Protein AF-A0A7J2NPS9-F1 (afdb_monomer_lite)

Foldseek 3Di:
DVPVVVVVVVVVVVVVVVVVVVPDDDDDDDPVPVVVVVVVVVVVVVVVVVVVVVVVVVVDPDDDDDDPDPPPPDPDLLDLDDPADPVLLVVLVVVLVVLVVVLVVLVVQLVVLVVCVVVVVDDPVRSVVSNVVSVVVNVVSVVSNVVSVVSNVSNVVSVVSVVVSVVVVVVVVVVVVVVVVVCVVVVPDPDDPPPPDDPDDDDDDDDDDDDDDDDDDDDDQDPVNVVVVVVVVVVVVVVVVVVVVVVVD

Radius of gyration: 33.17 Å; chains: 1; bounding box: 72×62×89 Å

Structure (mmCIF, N/CA/C/O backbone):
data_AF-A0A7J2NPS9-F1
#
_entry.id   AF-A0A7J2NPS9-F1
#
loop_
_atom_site.group_PDB
_atom_site.id
_atom_site.type_symbol
_atom_site.label_atom_id
_atom_site.label_alt_id
_atom_site.label_comp_id
_atom_site.label_asym_id
_atom_site.label_entity_id
_atom_site.label_seq_id
_atom_site.pdbx_PDB_ins_code
_atom_site.Cartn_x
_atom_site.Cartn_y
_atom_site.Cartn_z
_atom_site.occupancy
_atom_site.B_iso_or_equiv
_atom_site.auth_seq_id
_atom_site.auth_comp_id
_atom_site.auth_asym_id
_atom_site.auth_atom_id
_atom_site.pdbx_PDB_model_num
ATOM 1 N N . MET A 1 1 ? 0.609 -19.139 -6.445 1.00 51.56 1 MET A N 1
ATOM 2 C CA . MET A 1 1 ? 0.684 -17.659 -6.496 1.00 51.56 1 MET A CA 1
ATOM 3 C C . MET A 1 1 ? -0.491 -16.968 -7.214 1.00 51.56 1 MET A C 1
ATOM 5 O O . MET A 1 1 ? -0.669 -15.784 -7.004 1.00 51.56 1 MET A O 1
ATOM 9 N N . LYS A 1 2 ? -1.343 -17.668 -7.992 1.00 48.84 2 LYS A N 1
ATOM 10 C CA . LYS A 1 2 ? -2.554 -17.082 -8.626 1.00 48.84 2 LYS A CA 1
ATOM 11 C C . LYS A 1 2 ? -3.785 -16.954 -7.702 1.00 48.84 2 LYS A C 1
ATOM 13 O O . LYS A 1 2 ? -4.756 -16.291 -8.043 1.00 48.84 2 LYS A O 1
ATOM 18 N N . MET A 1 3 ? -3.772 -17.606 -6.536 1.00 41.34 3 MET A N 1
ATOM 19 C CA . MET A 1 3 ? -4.940 -17.693 -5.644 1.00 41.34 3 MET A CA 1
ATOM 20 C C . MET A 1 3 ? -5.139 -16.433 -4.782 1.00 41.34 3 MET A C 1
ATOM 22 O O . MET A 1 3 ? -6.271 -16.062 -4.490 1.00 41.34 3 MET A O 1
ATOM 26 N N . THR A 1 4 ? -4.055 -15.738 -4.434 1.00 54.47 4 THR A N 1
ATOM 27 C CA . THR A 1 4 ? -4.072 -14.497 -3.641 1.00 54.47 4 THR A CA 1
ATOM 28 C C . THR A 1 4 ? -4.568 -13.297 -4.449 1.00 54.47 4 THR A C 1
ATOM 30 O O . THR A 1 4 ? -5.282 -12.444 -3.929 1.00 54.47 4 THR A O 1
ATOM 33 N N . GLU A 1 5 ? -4.263 -13.264 -5.744 1.00 58.44 5 GLU A N 1
ATOM 34 C CA . GLU A 1 5 ? -4.659 -12.180 -6.646 1.00 58.44 5 GLU A CA 1
ATOM 35 C C . GLU A 1 5 ? -6.161 -12.217 -6.969 1.00 58.44 5 GLU A C 1
ATOM 37 O O . GLU A 1 5 ? -6.836 -11.187 -6.943 1.00 58.44 5 GLU A O 1
ATOM 42 N N . ASN A 1 6 ? -6.718 -13.421 -7.145 1.00 56.19 6 ASN A N 1
ATOM 43 C CA . ASN A 1 6 ? -8.161 -13.615 -7.296 1.00 56.19 6 ASN A CA 1
ATOM 44 C C . ASN A 1 6 ? -8.933 -13.238 -6.028 1.00 56.19 6 ASN A C 1
ATOM 46 O O . ASN A 1 6 ? -10.009 -12.649 -6.124 1.00 56.19 6 ASN A O 1
ATOM 50 N N . PHE A 1 7 ? -8.383 -13.525 -4.846 1.00 58.78 7 PHE A N 1
ATOM 51 C CA . PHE A 1 7 ? -9.012 -13.137 -3.586 1.00 58.78 7 PHE A CA 1
ATOM 52 C C . PHE A 1 7 ? -9.035 -11.614 -3.421 1.00 58.78 7 PHE A C 1
ATOM 54 O O . PHE A 1 7 ? -10.093 -11.047 -3.161 1.00 58.78 7 PHE A O 1
ATOM 61 N N . ARG A 1 8 ? -7.908 -10.939 -3.681 1.00 62.94 8 ARG A N 1
ATOM 62 C CA . ARG A 1 8 ? -7.802 -9.474 -3.616 1.00 62.94 8 ARG A CA 1
ATOM 63 C C . ARG A 1 8 ? -8.761 -8.784 -4.591 1.00 62.94 8 ARG A C 1
ATOM 65 O O . ARG A 1 8 ? -9.479 -7.869 -4.198 1.00 62.94 8 ARG A O 1
ATOM 72 N N . ASN A 1 9 ? -8.848 -9.267 -5.831 1.00 63.97 9 ASN A N 1
ATOM 73 C CA . ASN A 1 9 ? -9.757 -8.706 -6.834 1.00 63.97 9 ASN A CA 1
ATOM 74 C C . ASN A 1 9 ? -11.233 -8.961 -6.494 1.00 63.97 9 ASN A C 1
ATOM 76 O O . ASN A 1 9 ? -12.075 -8.082 -6.688 1.00 63.97 9 ASN A O 1
ATOM 80 N N . SER A 1 10 ? -11.558 -10.132 -5.941 1.00 66.50 10 SER A N 1
ATOM 81 C CA . SER A 1 10 ? -12.922 -10.447 -5.504 1.00 66.50 10 SER A CA 1
ATOM 82 C C . SER A 1 10 ? -13.331 -9.635 -4.269 1.00 66.50 10 SER A C 1
ATOM 84 O O . SER A 1 10 ? -14.481 -9.208 -4.171 1.00 66.50 10 SER A O 1
ATOM 86 N N . PHE A 1 11 ? -12.389 -9.362 -3.364 1.00 68.25 11 PHE A N 1
ATOM 87 C CA . PHE A 1 11 ? -12.605 -8.540 -2.175 1.00 68.25 11 PHE A CA 1
ATOM 88 C C . PHE A 1 11 ? -12.827 -7.066 -2.541 1.00 68.25 11 PHE A C 1
ATOM 90 O O . PHE A 1 11 ? -13.795 -6.454 -2.096 1.00 68.25 11 PHE A O 1
ATOM 97 N N . LEU A 1 12 ? -12.021 -6.517 -3.456 1.00 74.56 12 LEU A N 1
ATOM 98 C CA . LEU A 1 12 ? -12.207 -5.157 -3.976 1.00 74.56 12 LEU A CA 1
ATOM 99 C C . LEU A 1 12 ? -13.554 -4.990 -4.698 1.00 74.56 12 LEU A C 1
ATOM 101 O O . LEU A 1 12 ? -14.237 -3.980 -4.521 1.00 74.56 12 LEU A O 1
ATOM 105 N N . LYS A 1 13 ? -13.988 -6.006 -5.455 1.00 74.12 13 LYS A N 1
ATOM 106 C CA . LYS A 1 13 ? -15.298 -6.010 -6.125 1.00 74.12 13 LYS A CA 1
ATOM 107 C C . LYS A 1 13 ? -16.461 -6.059 -5.127 1.00 74.12 13 LYS A C 1
ATOM 109 O O . LYS A 1 13 ? -17.489 -5.421 -5.356 1.00 74.12 13 LYS A O 1
ATOM 114 N N . LEU A 1 14 ? -16.291 -6.768 -4.009 1.00 69.50 14 LEU A N 1
ATOM 115 C CA . LEU A 1 14 ? -17.267 -6.820 -2.920 1.00 69.50 14 LEU A CA 1
ATOM 116 C C . LEU A 1 14 ? -17.401 -5.456 -2.226 1.00 69.50 14 LEU A C 1
ATOM 118 O O . LEU A 1 14 ? -18.519 -4.968 -2.072 1.00 69.50 14 LEU A O 1
ATOM 122 N N . ILE A 1 15 ? -16.282 -4.803 -1.896 1.00 72.75 15 ILE A N 1
ATOM 123 C CA . ILE A 1 15 ? -16.285 -3.466 -1.278 1.00 72.75 15 ILE A CA 1
ATOM 124 C C . ILE A 1 15 ? -16.918 -2.426 -2.210 1.00 72.75 15 ILE A C 1
ATOM 126 O O . ILE A 1 15 ? -17.757 -1.632 -1.776 1.00 72.75 15 ILE A O 1
ATOM 130 N N . TYR A 1 16 ? -16.600 -2.473 -3.506 1.00 69.62 16 TYR A N 1
ATOM 131 C CA . TYR A 1 16 ? -17.217 -1.596 -4.501 1.00 69.62 16 TYR A CA 1
ATOM 132 C C . TYR A 1 16 ? -18.744 -1.795 -4.591 1.00 69.62 16 TYR A C 1
ATOM 134 O O . TYR A 1 16 ? -19.499 -0.821 -4.604 1.00 69.62 16 TYR A O 1
ATOM 142 N N . ASN A 1 17 ? -19.224 -3.044 -4.570 1.00 61.03 17 ASN A N 1
ATOM 143 C CA . ASN A 1 17 ? -20.661 -3.347 -4.604 1.00 61.03 17 ASN A CA 1
ATOM 144 C C . ASN A 1 17 ? -21.405 -2.998 -3.306 1.00 61.03 17 ASN A C 1
ATOM 146 O O . ASN A 1 17 ? -22.600 -2.707 -3.355 1.00 61.03 17 ASN A O 1
ATOM 150 N N . ILE A 1 18 ? -20.738 -3.022 -2.150 1.00 57.66 18 ILE A N 1
ATOM 151 C CA . ILE A 1 18 ? -21.319 -2.562 -0.879 1.00 57.66 18 ILE A CA 1
ATOM 152 C C . ILE A 1 18 ? -21.465 -1.037 -0.901 1.00 57.66 18 ILE A C 1
ATOM 154 O O . ILE A 1 18 ? -22.534 -0.515 -0.591 1.00 57.66 18 ILE A O 1
ATOM 158 N N . LYS A 1 19 ? -20.437 -0.319 -1.372 1.00 63.34 19 LYS A N 1
ATOM 159 C CA . LYS A 1 19 ? -20.478 1.145 -1.477 1.00 63.34 19 LYS A CA 1
ATOM 160 C C . LYS A 1 19 ? -21.508 1.640 -2.494 1.00 63.34 19 LYS A C 1
ATOM 162 O O . LYS A 1 19 ? -22.140 2.661 -2.257 1.00 63.34 19 LYS A O 1
ATOM 167 N N . LYS A 1 20 ? -21.729 0.903 -3.589 1.00 58.03 20 LYS A N 1
ATOM 168 C CA . LYS A 1 20 ? -22.737 1.244 -4.607 1.00 58.03 20 LYS A CA 1
ATOM 169 C C . LYS A 1 20 ? -24.181 0.975 -4.156 1.00 58.03 20 LYS A C 1
ATOM 171 O O . LYS A 1 20 ? -25.079 1.682 -4.598 1.00 58.03 20 LYS A O 1
ATOM 176 N N . ARG A 1 21 ? -24.418 -0.011 -3.278 1.00 51.44 21 ARG A N 1
ATOM 177 C CA . ARG A 1 21 ? -25.769 -0.339 -2.775 1.00 51.44 21 ARG A CA 1
ATOM 178 C C . ARG A 1 21 ? -26.277 0.597 -1.673 1.00 51.44 21 ARG A C 1
ATOM 180 O O . ARG A 1 21 ? -27.481 0.755 -1.565 1.00 51.44 21 ARG A O 1
ATOM 187 N N . ASN A 1 22 ? -25.393 1.261 -0.926 1.00 49.59 22 ASN A N 1
ATOM 188 C CA . ASN A 1 22 ? -25.782 2.195 0.145 1.00 49.59 22 ASN A CA 1
ATOM 189 C C . ASN A 1 22 ? -26.088 3.631 -0.326 1.00 49.59 22 ASN A C 1
ATOM 191 O O . ASN A 1 22 ? -26.330 4.497 0.505 1.00 49.59 22 ASN A O 1
ATOM 195 N N . VAL A 1 23 ? -26.062 3.908 -1.635 1.00 47.50 23 VAL A N 1
ATOM 196 C CA . VAL A 1 23 ? -26.300 5.262 -2.185 1.00 47.50 23 VAL A CA 1
ATOM 197 C C . VAL A 1 23 ? -27.732 5.435 -2.721 1.00 47.50 23 VAL A C 1
ATOM 199 O O . VAL A 1 23 ? -28.101 6.522 -3.149 1.00 47.50 23 VAL A O 1
ATOM 202 N N . VAL A 1 24 ? -28.582 4.405 -2.661 1.00 48.47 24 VAL A N 1
ATOM 203 C CA . VAL A 1 24 ? -29.990 4.513 -3.075 1.00 48.47 24 VAL A CA 1
ATOM 204 C C . VAL A 1 24 ? -30.895 4.086 -1.926 1.00 48.47 24 VAL A C 1
ATOM 206 O O . VAL A 1 24 ? -31.022 2.898 -1.650 1.00 48.47 24 VAL A O 1
ATOM 209 N N . GLY A 1 25 ? -31.519 5.067 -1.271 1.00 35.31 25 GLY A N 1
ATOM 210 C CA . GLY A 1 25 ? -32.592 4.847 -0.303 1.00 35.31 25 GLY A CA 1
ATOM 211 C C . GLY A 1 25 ? -32.568 5.831 0.860 1.00 35.31 25 GLY A C 1
ATOM 212 O O . GLY A 1 25 ? -32.089 5.498 1.938 1.00 35.31 25 GLY A O 1
ATOM 213 N N . GLU A 1 26 ? -33.106 7.034 0.645 1.00 48.47 26 GLU A N 1
ATOM 214 C CA . GLU A 1 26 ? -33.648 7.846 1.736 1.00 48.47 26 GLU A CA 1
ATOM 215 C C . GLU A 1 26 ? -34.755 7.049 2.442 1.00 48.47 26 GLU A C 1
ATOM 217 O O . GLU A 1 26 ? -35.647 6.502 1.794 1.00 48.47 26 GLU A O 1
ATOM 222 N N . GLY A 1 27 ? -34.697 6.964 3.769 1.00 42.53 27 GLY A N 1
ATOM 223 C CA . GLY A 1 27 ? -35.716 6.282 4.559 1.00 42.53 27 GLY A CA 1
ATOM 224 C C . GLY A 1 27 ? -35.243 6.029 5.981 1.00 42.53 27 GLY A C 1
ATOM 225 O O . GLY A 1 27 ? -34.353 5.221 6.222 1.00 42.53 27 GLY A O 1
ATOM 226 N N . THR A 1 28 ? -35.834 6.757 6.919 1.00 48.91 28 THR A N 1
ATOM 227 C CA . THR A 1 28 ? -35.652 6.670 8.372 1.00 48.91 28 THR A CA 1
ATOM 228 C C . THR A 1 28 ? -35.626 5.222 8.877 1.00 48.91 28 THR A C 1
ATOM 230 O O . THR A 1 28 ? -36.654 4.546 8.867 1.00 48.91 28 THR A O 1
ATOM 233 N N . LEU A 1 29 ? -34.461 4.746 9.333 1.00 43.69 29 LEU A N 1
ATOM 234 C CA . LEU A 1 29 ? -34.293 3.383 9.839 1.00 43.69 29 LEU A CA 1
ATOM 235 C C . LEU A 1 29 ? -34.664 3.280 11.320 1.00 43.69 29 LEU A C 1
ATOM 237 O O . LEU A 1 29 ? -34.042 3.875 12.202 1.00 43.69 29 LEU A O 1
ATOM 241 N N . VAL A 1 30 ? -35.692 2.475 11.553 1.00 47.38 30 VAL A N 1
ATOM 242 C CA . VAL A 1 30 ? -36.163 2.002 12.849 1.00 47.38 30 VAL A CA 1
ATOM 243 C C . VAL A 1 30 ? -35.081 1.098 13.457 1.00 47.38 30 VAL A C 1
ATOM 245 O O . VAL A 1 30 ? -34.564 0.190 12.811 1.00 47.38 30 VAL A O 1
ATOM 248 N N . ILE A 1 31 ? -34.711 1.366 14.708 1.00 52.53 31 ILE A N 1
ATOM 249 C CA . ILE A 1 31 ? -33.558 0.782 15.425 1.00 52.53 31 ILE A CA 1
ATOM 250 C C . ILE A 1 31 ? -33.676 -0.751 15.627 1.00 52.53 31 ILE A C 1
ATOM 252 O O . ILE A 1 31 ? -32.688 -1.408 15.951 1.00 52.53 31 ILE A O 1
ATOM 256 N N . SER A 1 32 ? -34.850 -1.347 15.391 1.00 56.69 32 SER A N 1
ATOM 257 C CA . SER A 1 32 ? -35.104 -2.788 15.545 1.00 56.69 32 SER A CA 1
ATOM 258 C C . SER A 1 32 ? -34.426 -3.660 14.489 1.00 56.69 32 SER A C 1
ATOM 260 O O . SER A 1 32 ? -34.048 -4.792 14.787 1.00 56.69 32 SER A O 1
ATOM 262 N N . ASP A 1 33 ? -34.228 -3.137 13.279 1.00 55.41 33 ASP A N 1
ATOM 263 C CA . ASP A 1 33 ? -33.860 -3.978 12.135 1.00 55.41 33 ASP A CA 1
ATOM 264 C C . ASP A 1 33 ? -32.343 -4.066 11.945 1.00 55.41 33 ASP A C 1
ATOM 266 O O . ASP A 1 33 ? -31.858 -4.973 11.284 1.00 55.41 33 ASP A O 1
ATOM 270 N N . VAL A 1 34 ? -31.567 -3.178 12.575 1.00 57.97 34 VAL A N 1
ATOM 271 C CA . VAL A 1 34 ? -30.095 -3.125 12.464 1.00 57.97 34 VAL A CA 1
ATOM 272 C C . VAL A 1 34 ? -29.409 -4.211 13.305 1.00 57.97 34 VAL A C 1
ATOM 274 O O . VAL A 1 34 ? -28.347 -4.716 12.936 1.00 57.97 34 VAL A O 1
ATOM 277 N N . LEU A 1 35 ? -30.031 -4.612 14.417 1.00 57.34 35 LEU A N 1
ATOM 278 C CA . LEU A 1 35 ? -29.508 -5.620 15.340 1.00 57.34 35 LEU A CA 1
ATOM 279 C C . LEU A 1 35 ? -29.304 -7.005 14.686 1.00 57.34 35 LEU A C 1
ATOM 281 O O . LEU A 1 35 ? -28.206 -7.553 14.812 1.00 57.34 35 LEU A O 1
ATOM 285 N N . PRO A 1 36 ? -30.280 -7.575 13.944 1.00 62.88 36 PRO A N 1
ATOM 286 C CA . PRO A 1 36 ? -30.081 -8.862 13.280 1.00 62.88 36 PRO A CA 1
ATOM 287 C C . PRO A 1 36 ? -29.026 -8.798 12.168 1.00 62.88 36 PRO A C 1
ATOM 289 O O . PRO A 1 36 ? -28.271 -9.755 12.007 1.00 62.88 36 PRO A O 1
ATOM 292 N N . TYR A 1 37 ? -28.895 -7.676 11.446 1.00 70.00 37 TYR A N 1
ATOM 293 C CA . TYR A 1 37 ? -27.834 -7.522 10.441 1.00 70.00 37 TYR A CA 1
ATOM 294 C C . TYR A 1 37 ? -26.442 -7.452 11.075 1.00 70.00 37 TYR A C 1
ATOM 296 O O . TYR A 1 37 ? -25.513 -8.056 10.545 1.00 70.00 37 TYR A O 1
ATOM 304 N N . ALA A 1 38 ? -26.283 -6.785 12.222 1.00 66.94 38 ALA A N 1
ATOM 305 C CA . ALA A 1 38 ? -25.007 -6.744 12.937 1.00 66.94 38 ALA A CA 1
ATOM 306 C C . ALA A 1 38 ? -24.580 -8.138 13.437 1.00 66.94 38 ALA A C 1
ATOM 308 O O . ALA A 1 38 ? -23.422 -8.527 13.269 1.00 66.94 38 ALA A O 1
ATOM 309 N N . VAL A 1 39 ? -25.524 -8.923 13.970 1.00 73.38 39 VAL A N 1
ATOM 310 C CA . VAL A 1 39 ? -25.282 -10.315 14.392 1.00 73.38 39 VAL A CA 1
ATOM 311 C C . VAL A 1 39 ? -24.959 -11.208 13.190 1.00 73.38 39 VAL A C 1
ATOM 313 O O . VAL A 1 39 ? -24.008 -11.989 13.243 1.00 73.38 39 VAL A O 1
ATOM 316 N N . ALA A 1 40 ? -25.688 -11.060 12.080 1.00 69.44 40 ALA A N 1
ATOM 317 C CA . ALA A 1 40 ? -25.446 -11.824 10.859 1.00 69.44 40 ALA A CA 1
ATOM 318 C C . ALA A 1 40 ? -24.071 -11.517 10.242 1.00 69.44 40 ALA A C 1
ATOM 320 O O . ALA A 1 40 ? -23.349 -12.435 9.855 1.00 69.44 40 ALA A O 1
ATOM 321 N N . VAL A 1 41 ? -23.667 -10.243 10.194 1.00 74.44 41 VAL A N 1
ATOM 322 C CA . VAL A 1 41 ? -22.337 -9.841 9.707 1.00 74.44 41 VAL A CA 1
ATOM 323 C C . VAL A 1 41 ? -21.240 -10.381 10.628 1.00 74.44 41 VAL A C 1
ATOM 325 O O . VAL A 1 41 ? -20.256 -10.931 10.133 1.00 74.44 41 VAL A O 1
ATOM 328 N N . GLY A 1 42 ? -21.430 -10.311 11.950 1.00 74.81 42 GLY A N 1
ATOM 329 C CA . GLY A 1 42 ? -20.506 -10.898 12.924 1.00 74.81 42 GLY A CA 1
ATOM 330 C C . GLY A 1 42 ? -20.323 -12.408 12.734 1.00 74.81 42 GLY A C 1
ATOM 331 O O . GLY A 1 42 ? -19.191 -12.888 12.670 1.00 74.81 42 GLY A O 1
ATOM 332 N N . ALA A 1 43 ? -21.417 -13.151 12.546 1.00 75.81 43 ALA A N 1
ATOM 333 C CA . ALA A 1 43 ? -21.378 -14.596 12.315 1.00 75.81 43 ALA A CA 1
ATOM 334 C C . ALA A 1 43 ? -20.625 -14.972 11.025 1.00 75.81 43 ALA A C 1
ATOM 336 O O . ALA A 1 43 ? -19.851 -15.931 11.014 1.00 75.81 43 ALA A O 1
ATOM 337 N N . VAL A 1 44 ? -20.793 -14.194 9.949 1.00 82.94 44 VAL A N 1
ATOM 338 C CA . VAL A 1 44 ? -20.075 -14.409 8.681 1.00 82.94 44 VAL A CA 1
ATOM 339 C C . VAL A 1 44 ? -18.571 -14.178 8.845 1.00 82.94 44 VAL A C 1
ATOM 341 O O . VAL A 1 44 ? -17.776 -14.961 8.326 1.00 82.94 44 VAL A O 1
ATOM 344 N N . VAL A 1 45 ? -18.161 -13.145 9.587 1.00 81.69 45 VAL A N 1
ATOM 345 C CA . VAL A 1 45 ? -16.738 -12.862 9.841 1.00 81.69 45 VAL A CA 1
ATOM 346 C C . VAL A 1 45 ? -16.095 -13.982 10.659 1.00 81.69 45 VAL A C 1
ATOM 348 O O . VAL A 1 45 ? -15.029 -14.468 10.282 1.00 81.69 45 VAL A O 1
ATOM 351 N N . VAL A 1 46 ? -16.764 -14.451 11.718 1.00 83.12 46 VAL A N 1
ATOM 352 C CA . VAL A 1 46 ? -16.282 -15.580 12.531 1.00 83.12 46 VAL A CA 1
ATOM 353 C C . VAL A 1 46 ? -16.135 -16.835 11.670 1.00 83.12 46 VAL A C 1
ATOM 355 O O . VAL A 1 46 ? -15.059 -17.427 11.659 1.00 83.12 46 VAL A O 1
ATOM 358 N N . ALA A 1 47 ? -17.147 -17.185 10.870 1.00 81.38 47 ALA A N 1
ATOM 359 C CA . ALA A 1 47 ? -17.093 -18.350 9.988 1.00 81.38 47 ALA A CA 1
ATOM 360 C C . ALA A 1 47 ? -15.948 -18.268 8.961 1.00 81.38 47 ALA A C 1
ATOM 362 O O . ALA A 1 47 ? -15.271 -19.265 8.707 1.00 81.38 47 ALA A O 1
ATOM 363 N N . LEU A 1 48 ? -15.683 -17.087 8.392 1.00 85.62 48 LEU A N 1
ATOM 364 C CA . LEU A 1 48 ? -14.560 -16.886 7.471 1.00 85.62 48 LEU A CA 1
ATOM 365 C C . LEU A 1 48 ? -13.201 -17.063 8.161 1.00 85.62 48 LEU A C 1
ATOM 367 O O . LEU A 1 48 ? -12.300 -17.656 7.566 1.00 85.62 48 LEU A O 1
ATOM 371 N N . ILE A 1 49 ? -13.060 -16.605 9.409 1.00 85.12 49 ILE A N 1
ATOM 372 C CA . ILE A 1 49 ? -11.846 -16.803 10.213 1.00 85.12 49 ILE A CA 1
ATOM 373 C C . ILE A 1 49 ? -11.658 -18.291 10.535 1.00 85.12 49 ILE A C 1
ATOM 375 O O . ILE A 1 49 ? -10.564 -18.819 10.335 1.00 85.12 49 ILE A O 1
ATOM 379 N N . THR A 1 50 ? -12.717 -18.999 10.944 1.00 78.19 50 THR A N 1
ATOM 380 C CA . THR A 1 50 ? -12.658 -20.448 11.206 1.00 78.19 50 THR A CA 1
ATOM 381 C C . THR A 1 50 ? -12.259 -21.218 9.946 1.00 78.19 50 THR A C 1
ATOM 383 O O . THR A 1 50 ? -11.347 -22.042 9.983 1.00 78.19 50 THR A O 1
ATOM 386 N N . ILE A 1 51 ? -12.858 -20.893 8.795 1.00 84.00 51 ILE A N 1
ATOM 387 C CA . ILE A 1 51 ? -12.514 -21.499 7.499 1.00 84.00 51 ILE A CA 1
ATOM 388 C C . ILE A 1 51 ? -11.065 -21.190 7.106 1.00 84.00 51 ILE A C 1
ATOM 390 O O . ILE A 1 51 ? -10.392 -22.046 6.530 1.00 84.00 51 ILE A O 1
ATOM 394 N N . TYR A 1 52 ? -10.564 -19.989 7.399 1.00 84.44 52 TYR A N 1
ATOM 395 C CA . TYR A 1 52 ? -9.180 -19.611 7.118 1.00 84.44 52 TYR A CA 1
ATOM 396 C C . TYR A 1 52 ? -8.181 -20.419 7.960 1.00 84.44 52 TYR A C 1
ATOM 398 O O . TYR A 1 52 ? -7.205 -20.933 7.411 1.00 84.44 52 TYR A O 1
ATOM 406 N N . ILE A 1 53 ? -8.457 -20.606 9.255 1.00 82.12 53 ILE A N 1
ATOM 407 C CA . ILE A 1 53 ? -7.637 -21.428 10.160 1.00 82.12 53 ILE A CA 1
ATOM 408 C C . ILE A 1 53 ? -7.647 -22.895 9.703 1.00 82.12 53 ILE A C 1
ATOM 410 O O . ILE A 1 53 ? -6.583 -23.471 9.477 1.00 82.12 53 ILE A O 1
ATOM 414 N N . MET A 1 54 ? -8.826 -23.460 9.424 1.00 77.25 54 MET A N 1
ATOM 415 C CA . MET A 1 54 ? -8.961 -24.843 8.938 1.00 77.25 54 MET A CA 1
ATOM 416 C C . MET A 1 54 ? -8.303 -25.064 7.564 1.00 77.25 54 MET A C 1
ATOM 418 O O . MET A 1 54 ? -7.774 -26.137 7.274 1.00 77.25 54 MET A O 1
ATOM 422 N N . ARG A 1 55 ? -8.307 -24.055 6.679 1.00 74.25 55 ARG A N 1
ATOM 423 C CA . ARG A 1 55 ? -7.615 -24.130 5.377 1.00 74.25 55 ARG A CA 1
ATOM 424 C C . ARG A 1 55 ? -6.097 -24.060 5.504 1.00 74.25 55 ARG A C 1
ATOM 426 O O . ARG A 1 55 ? -5.412 -24.606 4.640 1.00 74.25 55 ARG A O 1
ATOM 433 N N . ARG A 1 56 ? -5.582 -23.415 6.551 1.00 61.22 56 ARG A N 1
ATOM 434 C CA . ARG A 1 56 ? -4.145 -23.350 6.849 1.00 61.22 56 ARG A CA 1
ATOM 435 C C . ARG A 1 56 ? -3.633 -24.679 7.416 1.00 61.22 56 ARG A C 1
ATOM 437 O O . ARG A 1 56 ? -2.542 -25.108 7.062 1.00 61.22 56 ARG A O 1
ATOM 444 N N . GLU A 1 57 ? -4.467 -25.369 8.187 1.00 48.31 57 GLU A N 1
ATOM 445 C CA . GLU A 1 57 ? -4.168 -26.666 8.807 1.00 48.31 57 GLU A CA 1
ATOM 446 C C . GLU A 1 57 ? -4.003 -27.807 7.782 1.00 48.31 57 GLU A C 1
ATOM 448 O O . GLU A 1 57 ? -3.179 -28.702 7.958 1.00 48.31 57 GLU A O 1
ATOM 453 N N . LYS A 1 58 ? -4.678 -27.726 6.624 1.00 48.53 58 LYS A N 1
ATOM 454 C CA . LYS A 1 58 ? -4.500 -28.690 5.517 1.00 48.53 58 LYS A CA 1
ATOM 455 C C . LYS A 1 58 ? -3.120 -28.647 4.833 1.00 48.53 58 LYS A C 1
ATOM 457 O O . LYS A 1 58 ? -2.874 -29.490 3.973 1.00 48.53 58 LYS A O 1
ATOM 462 N N . GLN A 1 59 ? -2.237 -27.700 5.172 1.00 46.59 59 GLN A N 1
ATOM 463 C CA . GLN A 1 59 ? -0.875 -27.604 4.617 1.00 46.59 59 GLN A CA 1
ATOM 464 C C . GLN A 1 59 ? 0.253 -27.914 5.614 1.00 46.59 59 GLN A C 1
ATOM 466 O O . GLN A 1 59 ? 1.413 -27.903 5.212 1.00 46.59 59 GLN A O 1
ATOM 471 N N . SER A 1 60 ? -0.038 -28.248 6.874 1.00 42.28 60 SER A N 1
ATOM 472 C CA . SER A 1 60 ? 1.006 -28.559 7.859 1.00 42.28 60 SER A CA 1
ATOM 473 C C . SER A 1 60 ? 0.614 -29.735 8.751 1.00 42.28 60 SER A C 1
ATOM 475 O O . SER A 1 60 ? 0.212 -29.554 9.896 1.00 42.28 60 SER A O 1
ATOM 477 N N . ILE A 1 61 ? 0.767 -30.958 8.238 1.00 45.03 61 ILE A N 1
ATOM 478 C CA . ILE A 1 61 ? 0.921 -32.130 9.104 1.00 45.03 61 ILE A CA 1
ATOM 479 C C . ILE A 1 61 ? 2.411 -32.231 9.437 1.00 45.03 61 ILE A C 1
ATOM 481 O O . ILE A 1 61 ? 3.189 -32.780 8.665 1.00 45.03 61 ILE A O 1
ATOM 485 N N . SER A 1 62 ? 2.782 -31.665 10.581 1.00 35.38 62 SER A N 1
ATOM 486 C CA . SER A 1 62 ? 3.896 -32.130 11.407 1.00 35.38 62 SER A CA 1
ATOM 487 C C . SER A 1 62 ? 3.472 -31.956 12.859 1.00 35.38 62 SER A C 1
ATOM 489 O O . SER A 1 62 ? 3.227 -30.849 13.329 1.00 35.38 62 SER A O 1
ATOM 491 N N . THR A 1 63 ? 3.302 -33.094 13.513 1.00 40.94 63 THR A N 1
ATOM 492 C CA . THR A 1 63 ? 2.869 -33.297 14.893 1.00 40.94 63 THR A CA 1
ATOM 493 C C . THR A 1 63 ? 3.884 -32.742 15.897 1.00 40.94 63 THR A C 1
ATOM 495 O O . THR A 1 63 ? 5.067 -33.023 15.734 1.00 40.94 63 THR A O 1
ATOM 498 N N . GLU A 1 64 ? 3.412 -31.997 16.911 1.00 42.97 64 GLU A N 1
ATOM 499 C CA . GLU A 1 64 ? 3.567 -32.186 18.384 1.00 42.97 64 GLU A CA 1
ATOM 500 C C . GLU A 1 64 ? 3.530 -30.834 19.158 1.00 42.97 64 GLU A C 1
ATOM 502 O O . GLU A 1 64 ? 3.830 -29.792 18.580 1.00 42.97 64 GLU A O 1
ATOM 507 N N . PRO A 1 65 ? 3.199 -30.806 20.467 1.00 44.84 65 PRO A N 1
ATOM 508 C CA . PRO A 1 65 ? 1.870 -30.985 21.045 1.00 44.84 65 PRO A CA 1
ATOM 509 C C . PRO A 1 65 ? 1.299 -29.694 21.677 1.00 44.84 65 PRO A C 1
ATOM 511 O O . PRO A 1 65 ? 2.013 -28.867 22.233 1.00 44.84 65 PRO A O 1
ATOM 514 N N . LEU A 1 66 ? -0.032 -29.592 21.611 1.00 47.78 66 LEU A N 1
ATOM 515 C CA . LEU A 1 66 ? -0.970 -29.045 22.604 1.00 47.78 66 LEU A CA 1
ATOM 516 C C . LEU A 1 66 ? -0.387 -28.046 23.628 1.00 47.78 66 LEU A C 1
ATOM 518 O O . LEU A 1 66 ? -0.115 -28.393 24.776 1.00 47.78 66 LEU A O 1
ATOM 522 N N . LEU A 1 67 ? -0.271 -26.778 23.224 1.00 42.47 67 LEU A N 1
ATOM 523 C CA . LEU A 1 67 ? -0.268 -25.682 24.187 1.00 42.47 67 LEU A CA 1
ATOM 524 C C . LEU A 1 67 ? -1.702 -25.497 24.674 1.00 42.47 67 LEU A C 1
ATOM 526 O O . LEU A 1 67 ? -2.586 -25.094 23.918 1.00 42.47 67 LEU A O 1
ATOM 530 N N . GLU A 1 68 ? -1.910 -25.856 25.935 1.00 40.69 68 GLU A N 1
ATOM 531 C CA . GLU A 1 68 ? -3.090 -25.532 26.723 1.00 40.69 68 GLU A CA 1
ATOM 532 C C . GLU A 1 68 ? -3.422 -24.049 26.521 1.00 40.69 68 GLU A C 1
ATOM 534 O O . GLU A 1 68 ? -2.685 -23.160 26.949 1.00 40.69 68 GLU A O 1
ATOM 539 N N . ILE A 1 69 ? -4.519 -23.775 25.815 1.00 46.72 69 ILE A N 1
ATOM 540 C CA . ILE A 1 69 ? -5.115 -22.445 25.799 1.00 46.72 69 ILE A CA 1
ATOM 541 C C . ILE A 1 69 ? -5.588 -22.229 27.237 1.00 46.72 69 ILE A C 1
ATOM 543 O O . ILE A 1 69 ? -6.431 -23.008 27.690 1.00 46.72 69 ILE A O 1
ATOM 547 N N . PRO A 1 70 ? -5.075 -21.235 27.984 1.00 42.78 70 PRO A N 1
ATOM 548 C CA . PRO A 1 70 ? -5.684 -20.911 29.255 1.00 42.78 70 PRO A CA 1
ATOM 549 C C . PRO A 1 70 ? -7.123 -20.495 28.947 1.00 42.78 70 PRO A C 1
ATOM 551 O O . PRO A 1 70 ? -7.367 -19.473 28.305 1.00 42.78 70 PRO A O 1
ATOM 554 N N . GLU A 1 71 ? -8.070 -21.317 29.397 1.00 46.62 71 GLU A N 1
ATOM 555 C CA . GLU A 1 71 ? -9.532 -21.180 29.292 1.00 46.62 71 GLU A CA 1
ATOM 556 C C . GLU A 1 71 ? -10.072 -20.003 30.134 1.00 46.62 71 GLU A C 1
ATOM 558 O O . GLU A 1 71 ? -11.175 -19.993 30.665 1.00 46.62 71 GLU A O 1
ATOM 563 N N . ALA A 1 72 ? -9.255 -18.968 30.252 1.00 41.38 72 ALA A N 1
ATOM 564 C CA . ALA A 1 72 ? -9.552 -17.679 30.811 1.00 41.38 72 ALA A CA 1
ATOM 565 C C . ALA A 1 72 ? -8.823 -16.660 29.934 1.00 41.38 72 ALA A C 1
ATOM 567 O O . ALA A 1 72 ? -7.905 -15.966 30.376 1.00 41.38 72 ALA A O 1
ATOM 568 N N . ALA A 1 73 ? -9.263 -16.531 28.678 1.00 41.16 73 ALA A N 1
ATOM 569 C CA . ALA A 1 73 ? -9.280 -15.214 28.062 1.00 41.16 73 ALA A CA 1
ATOM 570 C C . ALA A 1 73 ? -10.222 -14.377 28.928 1.00 41.16 73 ALA A C 1
ATOM 572 O O . ALA A 1 73 ? -11.424 -14.271 28.686 1.00 41.16 73 ALA A O 1
ATOM 573 N N . ALA A 1 74 ? -9.656 -13.892 30.033 1.00 40.28 74 ALA A N 1
ATOM 574 C CA . ALA A 1 74 ? -10.230 -12.877 30.863 1.00 40.28 74 ALA A CA 1
ATOM 575 C C . ALA A 1 74 ? -10.802 -11.823 29.925 1.00 40.28 74 ALA A C 1
ATOM 577 O O . ALA A 1 74 ? -10.208 -11.495 28.893 1.00 40.28 74 ALA A O 1
ATOM 578 N N . ILE A 1 75 ? -11.961 -11.309 30.301 1.00 44.47 75 ILE A N 1
ATOM 579 C CA . ILE A 1 75 ? -12.490 -10.044 29.822 1.00 44.47 75 ILE A CA 1
ATOM 580 C C . ILE A 1 75 ? -11.443 -8.995 30.228 1.00 44.47 75 ILE A C 1
ATOM 582 O O . ILE A 1 75 ? -11.565 -8.323 31.248 1.00 44.47 75 ILE A O 1
ATOM 586 N N . LEU A 1 76 ? -10.319 -8.955 29.513 1.00 42.09 76 LEU A N 1
ATOM 587 C CA . LEU A 1 76 ? -9.309 -7.939 29.680 1.00 42.09 76 LEU A CA 1
ATOM 588 C C . LEU A 1 76 ? -9.997 -6.651 29.241 1.00 42.09 76 LEU A C 1
ATOM 590 O O . LEU A 1 76 ? -10.686 -6.659 28.212 1.00 42.09 76 LEU A O 1
ATOM 594 N N . PRO A 1 77 ? -9.857 -5.551 29.997 1.00 48.22 77 PRO A N 1
ATOM 595 C CA . PRO A 1 77 ? -10.260 -4.259 29.477 1.00 48.22 77 PRO A CA 1
ATOM 596 C C . PRO A 1 77 ? -9.545 -4.114 28.137 1.00 48.22 77 PRO A C 1
ATOM 598 O O . PRO A 1 77 ? -8.318 -4.212 28.093 1.00 48.22 77 PRO A O 1
ATOM 601 N N . LEU A 1 78 ? -10.313 -3.990 27.050 1.00 56.81 78 LEU A N 1
ATOM 602 C CA . LEU A 1 78 ? -9.795 -3.770 25.705 1.00 56.81 78 LEU A CA 1
ATOM 603 C C . LEU A 1 78 ? -9.038 -2.442 25.746 1.00 56.81 78 LEU A C 1
ATOM 605 O O . LEU A 1 78 ? -9.605 -1.376 25.529 1.00 56.81 78 LEU A O 1
ATOM 609 N N . LYS A 1 79 ? -7.773 -2.481 26.145 1.00 60.19 79 LYS A N 1
ATOM 610 C CA . LYS A 1 79 ? -6.895 -1.329 26.148 1.00 60.19 79 LYS A CA 1
ATOM 611 C C . LYS A 1 79 ? -6.295 -1.325 24.755 1.00 60.19 79 LYS A C 1
ATOM 613 O O . LYS A 1 79 ? -5.527 -2.217 24.422 1.00 60.19 79 LYS A O 1
ATOM 618 N N . GLY A 1 80 ? -6.752 -0.398 23.917 1.00 62.09 80 GLY A N 1
ATOM 619 C CA . GLY A 1 80 ? -6.188 -0.217 22.585 1.00 62.09 80 GLY A CA 1
ATOM 620 C C . GLY A 1 80 ? -4.709 0.105 22.743 1.00 62.09 80 GLY A C 1
ATOM 621 O O . GLY A 1 80 ? -4.359 1.104 23.374 1.00 62.09 80 GLY A O 1
ATOM 622 N N . GLU A 1 81 ? -3.849 -0.776 22.252 1.00 69.00 81 GLU A N 1
ATOM 623 C CA . GLU A 1 81 ? -2.418 -0.522 22.177 1.00 69.00 81 GLU A CA 1
ATOM 624 C C . GLU A 1 81 ? -2.133 0.028 20.782 1.00 69.00 81 GLU A C 1
ATOM 626 O O . GLU A 1 81 ? -2.451 -0.613 19.783 1.00 69.00 81 GLU A O 1
ATOM 631 N N . ARG A 1 82 ? -1.565 1.238 20.715 1.00 75.69 82 ARG A N 1
ATOM 632 C CA . ARG A 1 82 ? -1.020 1.772 19.465 1.00 75.69 82 ARG A CA 1
ATOM 633 C C . ARG A 1 82 ? 0.393 1.263 19.293 1.00 75.69 82 ARG A C 1
ATOM 635 O O . ARG A 1 82 ? 1.268 1.609 20.090 1.00 75.69 82 ARG A O 1
ATOM 642 N N . THR A 1 83 ? 0.619 0.521 18.224 1.00 82.44 83 THR A N 1
ATOM 643 C CA . THR A 1 83 ? 1.955 0.101 17.804 1.00 82.44 83 THR A CA 1
ATOM 644 C C . THR A 1 83 ? 2.490 1.036 16.724 1.00 82.44 83 THR A C 1
ATOM 646 O O . THR A 1 83 ? 3.699 1.248 16.646 1.00 82.44 83 THR A O 1
ATOM 649 N N . VAL A 1 84 ? 1.609 1.641 15.916 1.00 83.56 84 VAL A N 1
ATOM 650 C CA . VAL A 1 84 ? 1.992 2.554 14.830 1.00 83.56 84 VAL A CA 1
ATOM 651 C C . VAL A 1 84 ? 1.540 3.975 15.135 1.00 83.56 84 VAL A C 1
ATOM 653 O O . VAL A 1 84 ? 0.374 4.237 15.434 1.00 83.56 84 VAL A O 1
ATOM 656 N N . THR A 1 85 ? 2.458 4.937 15.021 1.00 90.00 85 THR A N 1
ATOM 657 C CA . THR A 1 85 ? 2.094 6.342 15.220 1.00 90.00 85 THR A CA 1
ATOM 658 C C . THR A 1 85 ? 1.376 6.913 13.986 1.00 90.00 85 THR A C 1
ATOM 660 O O . THR A 1 85 ? 1.657 6.508 12.852 1.00 90.00 85 THR A O 1
ATOM 663 N N . PRO A 1 86 ? 0.503 7.927 14.149 1.00 91.56 86 PRO A N 1
ATOM 664 C CA . PRO A 1 86 ? -0.103 8.623 13.011 1.00 91.56 86 PRO A CA 1
ATOM 665 C C . PRO A 1 86 ? 0.927 9.254 12.066 1.00 91.56 86 PRO A C 1
ATOM 667 O O . PRO A 1 86 ? 0.692 9.371 10.862 1.00 91.56 86 PRO A O 1
ATOM 670 N N . PHE A 1 87 ? 2.081 9.660 12.607 1.00 94.19 87 PHE A N 1
ATOM 671 C CA . PHE A 1 87 ? 3.187 10.190 11.818 1.00 94.19 87 PHE A CA 1
ATOM 672 C C . PHE A 1 87 ? 3.772 9.120 10.893 1.00 94.19 87 PHE A C 1
ATOM 674 O O . PHE A 1 87 ? 3.939 9.386 9.701 1.00 94.19 87 PHE A O 1
ATOM 681 N N . ASP A 1 88 ? 4.020 7.916 11.412 1.00 93.88 88 ASP A N 1
ATOM 682 C CA . ASP A 1 88 ? 4.556 6.799 10.633 1.00 93.88 88 ASP A CA 1
ATOM 683 C C . ASP A 1 88 ? 3.582 6.383 9.532 1.00 93.88 88 ASP A C 1
ATOM 685 O O . ASP A 1 88 ? 3.974 6.296 8.370 1.00 93.88 88 ASP A O 1
ATOM 689 N N . ALA A 1 89 ? 2.290 6.258 9.847 1.00 94.81 89 ALA A N 1
ATOM 690 C CA . ALA A 1 89 ? 1.263 5.951 8.853 1.00 94.81 89 ALA A CA 1
ATOM 691 C C . ALA A 1 89 ? 1.199 7.009 7.738 1.00 94.81 89 ALA A C 1
ATOM 693 O O . ALA A 1 89 ? 1.150 6.687 6.547 1.00 94.81 89 ALA A O 1
ATOM 694 N N . GLN A 1 90 ? 1.255 8.294 8.098 1.00 96.06 90 GLN A N 1
ATOM 695 C CA . GLN A 1 90 ? 1.238 9.378 7.119 1.00 96.06 90 GLN A CA 1
ATOM 696 C C . GLN A 1 90 ? 2.523 9.425 6.282 1.00 96.06 90 GLN A C 1
ATOM 698 O O . GLN A 1 90 ? 2.468 9.726 5.084 1.00 96.06 90 GLN A O 1
ATOM 703 N N . LYS A 1 91 ? 3.677 9.125 6.886 1.00 97.69 91 LYS A N 1
ATOM 704 C CA . LYS A 1 91 ? 4.957 8.988 6.188 1.00 97.69 91 LYS A CA 1
ATOM 705 C C . LYS A 1 91 ? 4.900 7.831 5.188 1.00 97.69 91 LYS A C 1
ATOM 707 O O . LYS A 1 91 ? 5.124 8.067 4.000 1.00 97.69 91 LYS A O 1
ATOM 712 N N . SER A 1 92 ? 4.489 6.640 5.620 1.00 97.19 92 SER A N 1
ATOM 713 C CA . SER A 1 92 ? 4.307 5.463 4.762 1.00 97.19 92 SER A CA 1
ATOM 714 C C . SER A 1 92 ? 3.344 5.745 3.610 1.00 97.19 92 SER A C 1
ATOM 716 O O . SER A 1 92 ? 3.626 5.391 2.469 1.00 97.19 92 SER A O 1
ATOM 718 N N . LYS A 1 93 ? 2.253 6.479 3.857 1.00 97.12 93 LYS A N 1
ATOM 719 C CA . LYS A 1 93 ? 1.304 6.893 2.813 1.00 97.12 93 LYS A CA 1
ATOM 720 C C . LYS A 1 93 ? 1.920 7.822 1.765 1.00 97.12 93 LYS A C 1
ATOM 722 O O . LYS A 1 93 ? 1.578 7.724 0.587 1.00 97.12 93 LYS A O 1
ATOM 727 N N . LYS A 1 94 ? 2.804 8.742 2.163 1.00 98.00 94 LYS A N 1
ATOM 728 C CA . LYS A 1 94 ? 3.535 9.602 1.216 1.00 98.00 94 LYS A CA 1
ATOM 729 C C . LYS A 1 94 ? 4.537 8.793 0.399 1.00 98.00 94 LYS A C 1
ATOM 731 O O . LYS A 1 94 ? 4.578 8.943 -0.817 1.00 98.00 94 LYS A O 1
ATOM 736 N N . GLU A 1 95 ? 5.301 7.929 1.055 1.00 97.69 95 GLU A N 1
ATOM 737 C CA . GLU A 1 95 ? 6.285 7.070 0.396 1.00 97.69 95 GLU A CA 1
ATOM 738 C C . GLU A 1 95 ? 5.619 6.093 -0.582 1.00 97.69 95 GLU A C 1
ATOM 740 O O . GLU A 1 95 ? 6.121 5.914 -1.686 1.00 97.69 95 GLU A O 1
ATOM 745 N N . LEU A 1 96 ? 4.439 5.553 -0.253 1.00 98.19 96 LEU A N 1
ATOM 746 C CA . LEU A 1 96 ? 3.645 4.731 -1.174 1.00 98.19 96 LEU A CA 1
ATOM 747 C C . LEU A 1 96 ? 3.316 5.452 -2.479 1.00 98.19 96 LEU A C 1
ATOM 749 O O . LEU A 1 96 ? 3.422 4.850 -3.541 1.00 98.19 96 LEU A O 1
ATOM 753 N N . ARG A 1 97 ? 2.957 6.742 -2.422 1.00 98.00 97 ARG A N 1
ATOM 754 C CA . ARG A 1 97 ? 2.680 7.534 -3.633 1.00 98.00 97 ARG A CA 1
ATOM 755 C C . ARG A 1 97 ? 3.913 7.657 -4.522 1.00 98.00 97 ARG A C 1
ATOM 757 O O . ARG A 1 97 ? 3.784 7.614 -5.738 1.00 98.00 97 ARG A O 1
ATOM 764 N N . LEU A 1 98 ? 5.092 7.817 -3.924 1.00 98.12 98 LEU A N 1
ATOM 765 C CA . LEU A 1 98 ? 6.344 7.898 -4.675 1.00 98.12 98 LEU A CA 1
ATOM 766 C C . LEU A 1 98 ? 6.716 6.543 -5.291 1.00 98.12 98 LEU A C 1
ATOM 768 O O . LEU A 1 98 ? 7.049 6.482 -6.472 1.00 98.12 98 LEU A O 1
ATOM 772 N N . LEU A 1 99 ? 6.603 5.462 -4.516 1.00 98.44 99 LEU A N 1
ATOM 773 C CA . LEU A 1 99 ? 6.861 4.100 -4.989 1.00 98.44 99 LEU A CA 1
ATOM 774 C C . LEU A 1 99 ? 5.913 3.690 -6.122 1.00 98.44 99 LEU A C 1
ATOM 776 O O . LEU A 1 99 ? 6.319 2.966 -7.026 1.00 98.44 99 LEU A O 1
ATOM 780 N N . ASP A 1 100 ? 4.667 4.167 -6.102 1.00 98.38 100 ASP A N 1
ATOM 781 C CA . ASP A 1 100 ? 3.691 3.933 -7.170 1.00 98.38 100 ASP A CA 1
ATOM 782 C C . ASP A 1 100 ? 4.165 4.534 -8.504 1.00 98.38 100 ASP A C 1
ATOM 784 O O . ASP A 1 100 ? 4.179 3.845 -9.526 1.00 98.38 100 ASP A O 1
ATOM 788 N N . VAL A 1 101 ? 4.669 5.773 -8.469 1.00 98.44 101 VAL A N 1
ATOM 789 C CA . VAL A 1 101 ? 5.270 6.442 -9.634 1.00 98.44 101 VAL A CA 1
ATOM 790 C C . VAL A 1 101 ? 6.534 5.716 -10.096 1.00 98.44 101 VAL A C 1
ATOM 792 O O . VAL A 1 101 ? 6.712 5.474 -11.288 1.00 98.44 101 VAL A O 1
ATOM 795 N N . GLU A 1 102 ? 7.412 5.314 -9.177 1.00 98.25 102 GLU A N 1
ATOM 796 C CA . GLU A 1 102 ? 8.625 4.572 -9.537 1.00 98.25 102 GLU A CA 1
ATOM 797 C C . GLU A 1 102 ? 8.295 3.214 -10.178 1.00 98.25 102 GLU A C 1
ATOM 799 O O . GLU A 1 102 ? 8.877 2.844 -11.200 1.00 98.25 102 GLU A O 1
ATOM 804 N N . ARG A 1 103 ? 7.293 2.499 -9.651 1.00 98.31 103 ARG A N 1
ATOM 805 C CA . ARG A 1 103 ? 6.759 1.271 -10.254 1.00 98.31 103 ARG A CA 1
ATOM 806 C C . ARG A 1 103 ? 6.254 1.527 -11.675 1.00 98.31 103 ARG A C 1
ATOM 808 O O . ARG A 1 103 ? 6.466 0.697 -12.561 1.00 98.31 103 ARG A O 1
ATOM 815 N N . GLU A 1 104 ? 5.577 2.640 -11.927 1.00 98.31 104 GLU A N 1
ATOM 816 C CA . GLU A 1 104 ? 5.123 2.997 -13.275 1.00 98.31 104 GLU A CA 1
ATOM 817 C C . GLU A 1 104 ? 6.293 3.275 -14.222 1.00 98.31 104 GLU A C 1
ATOM 819 O O . GLU A 1 104 ? 6.328 2.715 -15.321 1.00 98.31 104 GLU A O 1
ATOM 824 N N . ILE A 1 105 ? 7.292 4.041 -13.776 1.00 98.31 105 ILE A N 1
ATOM 825 C CA . ILE A 1 105 ? 8.511 4.327 -14.546 1.00 98.31 105 ILE A CA 1
ATOM 826 C C . ILE A 1 105 ? 9.248 3.032 -14.896 1.00 98.31 105 ILE A C 1
ATOM 828 O O . ILE A 1 105 ? 9.621 2.823 -16.050 1.00 98.31 105 ILE A O 1
ATOM 832 N N . LEU A 1 106 ? 9.425 2.127 -13.931 1.00 98.00 106 LEU A N 1
ATOM 833 C CA . LEU A 1 106 ? 10.072 0.838 -14.174 1.00 98.00 106 LEU A CA 1
ATOM 834 C C . LEU A 1 106 ? 9.258 -0.026 -15.143 1.00 98.00 106 LEU A C 1
ATOM 836 O O . LEU A 1 106 ? 9.833 -0.673 -16.016 1.00 98.00 106 LEU A O 1
ATOM 840 N N . SER A 1 107 ? 7.926 -0.015 -15.032 1.00 97.94 107 SER A N 1
ATOM 841 C CA . SER A 1 107 ? 7.042 -0.740 -15.955 1.00 97.94 107 SER A CA 1
ATOM 842 C C . SER A 1 107 ? 7.168 -0.208 -17.384 1.00 97.94 107 SER A C 1
ATOM 844 O O . SER A 1 107 ? 7.244 -0.991 -18.333 1.00 97.94 107 SER A O 1
ATOM 846 N N . PHE A 1 108 ? 7.232 1.117 -17.536 1.00 98.31 108 PHE A N 1
ATOM 847 C CA . PHE A 1 108 ? 7.479 1.772 -18.816 1.00 98.31 108 PHE A CA 1
ATOM 848 C C . PHE A 1 108 ? 8.865 1.423 -19.371 1.00 98.31 108 PHE A C 1
ATOM 850 O O . PHE A 1 108 ? 8.976 1.040 -20.533 1.00 98.31 108 PHE A O 1
ATOM 857 N N . GLY A 1 109 ? 9.907 1.474 -18.538 1.00 98.06 109 GLY A N 1
ATOM 858 C CA . GLY A 1 109 ? 11.269 1.101 -18.919 1.00 98.06 109 GLY A CA 1
ATOM 859 C C . GLY A 1 109 ? 11.356 -0.336 -19.431 1.00 98.06 109 GLY A C 1
ATOM 860 O O . GLY A 1 109 ? 11.887 -0.568 -20.514 1.00 98.06 109 GLY A O 1
ATOM 861 N N . ILE A 1 110 ? 10.748 -1.292 -18.717 1.00 98.00 110 ILE A N 1
ATOM 862 C CA . ILE A 1 110 ? 10.672 -2.694 -19.158 1.00 98.00 110 ILE A CA 1
ATOM 863 C C . ILE A 1 110 ? 10.002 -2.785 -20.527 1.00 98.00 110 ILE A C 1
ATOM 865 O O . ILE A 1 110 ? 10.557 -3.405 -21.430 1.00 98.00 110 ILE A O 1
ATOM 869 N N . ARG A 1 111 ? 8.843 -2.144 -20.713 1.00 98.12 111 ARG A N 1
ATOM 870 C CA . ARG A 1 111 ? 8.152 -2.136 -22.009 1.00 98.12 111 ARG A CA 1
ATOM 871 C C . ARG A 1 111 ? 9.055 -1.597 -23.121 1.00 98.12 111 ARG A C 1
ATOM 873 O O . ARG A 1 111 ? 9.203 -2.256 -24.147 1.00 98.12 111 ARG A O 1
ATOM 880 N N . ARG A 1 112 ? 9.714 -0.460 -22.884 1.00 98.31 112 ARG A N 1
ATOM 881 C CA . ARG A 1 112 ? 10.593 0.184 -23.863 1.00 98.31 112 ARG A CA 1
ATOM 882 C C . ARG A 1 112 ? 11.767 -0.706 -24.277 1.00 98.31 112 ARG A C 1
ATOM 884 O O . ARG A 1 112 ? 12.160 -0.670 -25.440 1.00 98.31 112 ARG A O 1
ATOM 891 N N . ILE A 1 113 ? 12.302 -1.511 -23.358 1.00 98.25 113 ILE A N 1
ATOM 892 C CA . ILE A 1 113 ? 13.370 -2.482 -23.643 1.00 98.25 113 ILE A CA 1
ATOM 893 C C . ILE A 1 113 ? 12.888 -3.542 -24.644 1.00 98.25 113 ILE A C 1
ATOM 895 O O . ILE A 1 113 ? 13.572 -3.818 -25.626 1.00 98.25 113 ILE A O 1
ATOM 899 N N . TYR A 1 114 ? 11.691 -4.100 -24.445 1.00 98.00 114 TYR A N 1
ATOM 900 C CA . TYR A 1 114 ? 11.128 -5.082 -25.381 1.00 98.00 114 TYR A CA 1
ATOM 901 C C . TYR A 1 114 ? 10.756 -4.459 -26.733 1.00 98.00 114 TYR A C 1
ATOM 903 O O . TYR A 1 114 ? 10.960 -5.088 -27.769 1.00 98.00 114 TYR A O 1
ATOM 911 N N . GLU A 1 115 ? 10.271 -3.217 -26.742 1.00 98.31 115 GLU A N 1
ATOM 912 C CA . GLU A 1 115 ? 10.036 -2.465 -27.980 1.00 98.31 115 GLU A CA 1
ATOM 913 C C . GLU A 1 115 ? 11.343 -2.227 -28.747 1.00 98.31 115 GLU A C 1
ATOM 915 O O . GLU A 1 115 ? 11.396 -2.466 -29.947 1.00 98.31 115 GLU A O 1
ATOM 920 N N . ALA A 1 116 ? 12.424 -1.825 -28.069 1.00 98.50 116 ALA A N 1
ATOM 921 C CA . ALA A 1 116 ? 13.729 -1.610 -28.699 1.00 98.50 116 ALA A CA 1
ATOM 922 C C . ALA A 1 116 ? 14.288 -2.893 -29.331 1.00 98.50 116 ALA A C 1
ATOM 924 O O . ALA A 1 116 ? 14.882 -2.841 -30.406 1.00 98.50 116 ALA A O 1
ATOM 925 N N . HIS A 1 117 ? 14.065 -4.038 -28.685 1.00 98.25 117 HIS A N 1
ATOM 926 C CA . HIS A 1 117 ? 14.417 -5.341 -29.237 1.00 98.25 117 HIS A CA 1
ATOM 927 C C . HIS A 1 117 ? 13.603 -5.667 -30.499 1.00 98.25 117 HIS A C 1
ATOM 929 O O . HIS A 1 117 ? 14.166 -6.083 -31.505 1.00 98.25 117 HIS A O 1
ATOM 935 N N . ALA A 1 118 ? 12.286 -5.429 -30.482 1.00 98.06 118 ALA A N 1
ATOM 936 C CA . ALA A 1 118 ? 11.426 -5.631 -31.654 1.00 98.06 118 ALA A CA 1
ATOM 937 C C . ALA A 1 118 ? 11.772 -4.684 -32.821 1.00 98.06 118 ALA A C 1
ATOM 939 O O . ALA A 1 118 ? 11.634 -5.056 -33.982 1.00 98.06 118 ALA A O 1
ATOM 940 N N . GLU A 1 119 ? 12.260 -3.481 -32.514 1.00 98.19 119 GLU A N 1
ATOM 941 C CA . GLU A 1 119 ? 12.815 -2.525 -33.482 1.00 98.19 119 GLU A CA 1
ATOM 942 C C . GLU A 1 119 ? 14.211 -2.930 -34.003 1.00 98.19 119 GLU A C 1
ATOM 944 O O . GLU A 1 119 ? 14.752 -2.246 -34.870 1.00 98.19 119 GLU A O 1
ATOM 949 N N . GLY A 1 120 ? 14.821 -3.996 -33.466 1.00 97.88 120 GLY A N 1
ATOM 950 C CA . GLY A 1 120 ? 16.165 -4.457 -33.828 1.00 97.88 120 GLY A CA 1
ATOM 951 C C . GLY A 1 120 ? 17.304 -3.571 -33.313 1.00 97.88 120 GLY A C 1
ATOM 952 O O . GLY A 1 120 ? 18.426 -3.677 -33.801 1.00 97.88 120 GLY A O 1
ATOM 953 N N . LYS A 1 121 ? 17.038 -2.676 -32.350 1.00 98.06 121 LYS A N 1
ATOM 954 C CA . LYS A 1 121 ? 18.046 -1.756 -31.785 1.00 98.06 121 LYS A CA 1
ATOM 955 C C . LYS A 1 121 ? 18.977 -2.423 -30.773 1.00 98.06 121 LYS A C 1
ATOM 957 O O . LYS A 1 121 ? 20.043 -1.879 -30.510 1.00 98.06 121 LYS A O 1
ATOM 962 N N . ILE A 1 122 ? 18.545 -3.535 -30.182 1.00 97.88 122 ILE A N 1
ATOM 963 C CA . ILE A 1 122 ? 19.303 -4.347 -29.223 1.00 97.88 122 ILE A CA 1
ATOM 964 C C . ILE A 1 122 ? 19.073 -5.827 -29.523 1.00 97.88 122 ILE A C 1
ATOM 966 O O . ILE A 1 122 ? 18.001 -6.186 -30.020 1.00 97.88 122 ILE A O 1
ATOM 970 N N . ASP A 1 123 ? 20.045 -6.674 -29.193 1.00 98.31 123 ASP A N 1
ATOM 971 C CA . ASP A 1 123 ? 19.910 -8.129 -29.319 1.00 98.31 123 ASP A CA 1
ATOM 972 C C . ASP A 1 123 ? 19.220 -8.780 -28.098 1.00 98.31 123 ASP A C 1
ATOM 974 O O . ASP A 1 123 ? 18.912 -8.126 -27.095 1.00 98.31 123 ASP A O 1
ATOM 978 N N . ASP A 1 124 ? 18.946 -10.087 -28.176 1.00 98.06 124 ASP A N 1
ATOM 979 C CA . ASP A 1 124 ? 18.301 -10.845 -27.096 1.00 98.06 124 ASP A CA 1
ATOM 980 C C . ASP A 1 124 ? 19.086 -10.792 -25.771 1.00 98.06 124 ASP A C 1
ATOM 982 O O . ASP A 1 124 ? 18.492 -10.663 -24.697 1.00 98.06 124 ASP A O 1
ATOM 986 N N . LYS A 1 125 ? 20.421 -10.877 -25.827 1.00 97.69 125 LYS A N 1
ATOM 987 C CA . LYS A 1 125 ? 21.283 -10.896 -24.634 1.00 97.69 125 LYS A CA 1
ATOM 988 C C . LYS A 1 125 ? 21.325 -9.523 -23.977 1.00 97.69 125 LYS A C 1
ATOM 990 O O . LYS A 1 125 ? 21.279 -9.426 -22.749 1.00 97.69 125 LYS A O 1
ATOM 995 N N . GLU A 1 126 ? 21.403 -8.468 -24.778 1.00 97.81 126 GLU A N 1
ATOM 996 C CA . GLU A 1 126 ? 21.341 -7.078 -24.338 1.00 97.81 126 GLU A CA 1
ATOM 997 C C . GLU A 1 126 ? 19.982 -6.762 -23.716 1.00 97.81 126 GLU A C 1
ATOM 999 O O . GLU A 1 126 ? 19.932 -6.202 -22.617 1.00 97.81 126 GLU A O 1
ATOM 1004 N N . ARG A 1 127 ? 18.887 -7.187 -24.362 1.00 97.94 127 ARG A N 1
ATOM 1005 C CA . ARG A 1 127 ? 17.525 -7.076 -23.828 1.00 97.94 127 ARG A CA 1
ATOM 1006 C C . ARG A 1 127 ? 17.416 -7.745 -22.469 1.00 97.94 127 ARG A C 1
ATOM 1008 O O . ARG A 1 127 ? 16.932 -7.114 -21.533 1.00 97.94 127 ARG A O 1
ATOM 1015 N N . ASP A 1 128 ? 17.845 -8.998 -22.352 1.00 97.81 128 ASP A N 1
ATOM 1016 C CA . ASP A 1 128 ? 17.705 -9.759 -21.112 1.00 97.81 128 ASP A CA 1
ATOM 1017 C C . ASP A 1 128 ? 18.546 -9.144 -19.995 1.00 97.81 128 ASP A C 1
ATOM 1019 O O . ASP A 1 128 ? 18.026 -8.870 -18.913 1.00 97.81 128 ASP A O 1
ATOM 1023 N N . ARG A 1 129 ? 19.809 -8.803 -20.275 1.00 96.81 129 ARG A N 1
ATOM 1024 C CA . ARG A 1 129 ? 20.682 -8.120 -19.311 1.00 96.81 129 ARG A CA 1
ATOM 1025 C C . ARG A 1 129 ? 20.087 -6.792 -18.840 1.00 96.81 129 ARG A C 1
ATOM 1027 O O . ARG A 1 129 ? 20.145 -6.485 -17.648 1.00 96.81 129 ARG A O 1
ATOM 1034 N N . LEU A 1 130 ? 19.533 -5.997 -19.755 1.00 96.56 130 LEU A N 1
ATOM 1035 C CA . LEU A 1 130 ? 18.937 -4.708 -19.420 1.00 96.56 130 LEU A CA 1
ATOM 1036 C C . LEU A 1 130 ? 17.633 -4.897 -18.635 1.00 96.56 130 LEU A C 1
ATOM 1038 O O . LEU A 1 130 ? 17.445 -4.258 -17.602 1.00 96.56 130 LEU A O 1
ATOM 1042 N N . ALA A 1 131 ? 16.767 -5.814 -19.067 1.00 97.31 131 ALA A N 1
ATOM 1043 C CA . ALA A 1 131 ? 15.485 -6.089 -18.430 1.00 97.31 131 ALA A CA 1
ATOM 1044 C C . ALA A 1 131 ? 15.633 -6.675 -17.020 1.00 97.31 131 ALA A C 1
ATOM 1046 O O . ALA A 1 131 ? 14.828 -6.338 -16.152 1.00 97.31 131 ALA A O 1
ATOM 1047 N N . GLU A 1 132 ? 16.639 -7.514 -16.757 1.00 97.81 132 GLU A N 1
ATOM 1048 C CA . GLU A 1 132 ? 16.824 -8.127 -15.435 1.00 97.81 132 GLU A CA 1
ATOM 1049 C C . GLU A 1 132 ? 17.033 -7.091 -14.325 1.00 97.81 132 GLU A C 1
ATOM 1051 O O . GLU A 1 132 ? 16.394 -7.190 -13.277 1.00 97.81 132 GLU A O 1
ATOM 1056 N N . ASN A 1 133 ? 17.819 -6.036 -14.568 1.00 93.62 133 ASN A N 1
ATOM 1057 C CA . ASN A 1 133 ? 18.000 -4.961 -13.587 1.00 93.62 133 ASN A CA 1
ATOM 1058 C C . ASN A 1 133 ? 16.680 -4.240 -13.265 1.00 93.62 133 ASN A C 1
ATOM 1060 O O . ASN A 1 133 ? 16.384 -3.967 -12.101 1.00 93.62 133 ASN A O 1
ATOM 1064 N N . TYR A 1 134 ? 15.855 -3.969 -14.280 1.00 97.94 134 TYR A N 1
ATOM 1065 C CA . TYR A 1 134 ? 14.550 -3.332 -14.079 1.00 97.94 134 TYR A CA 1
ATOM 1066 C C . TYR A 1 134 ? 13.562 -4.262 -13.370 1.00 97.94 134 TYR A C 1
ATOM 1068 O O . TYR A 1 134 ? 12.822 -3.818 -12.493 1.00 97.94 134 TYR A O 1
ATOM 1076 N N . LYS A 1 135 ? 13.554 -5.558 -13.708 1.00 97.69 135 LYS A N 1
ATOM 1077 C CA . LYS A 1 135 ? 12.730 -6.565 -13.023 1.00 97.69 135 LYS A CA 1
ATOM 1078 C C . LYS A 1 135 ? 13.140 -6.720 -11.562 1.00 97.69 135 LYS A C 1
ATOM 1080 O O . LYS A 1 135 ? 12.267 -6.875 -10.714 1.00 97.69 135 LYS A O 1
ATOM 1085 N N . GLN A 1 136 ? 14.437 -6.673 -11.265 1.00 98.19 136 GLN A N 1
ATOM 1086 C CA . GLN A 1 136 ? 14.937 -6.731 -9.897 1.00 98.19 136 GLN A CA 1
ATOM 1087 C C . GLN A 1 136 ? 14.466 -5.520 -9.089 1.00 98.19 136 GLN A C 1
ATOM 1089 O O . GLN A 1 136 ? 13.804 -5.710 -8.071 1.00 98.19 136 GLN A O 1
ATOM 1094 N N . ARG A 1 137 ? 14.663 -4.296 -9.595 1.00 98.00 137 ARG A N 1
ATOM 1095 C CA . ARG A 1 137 ? 14.130 -3.096 -8.929 1.00 98.00 137 ARG A CA 1
ATOM 1096 C C . ARG A 1 137 ? 12.613 -3.135 -8.782 1.00 98.00 137 ARG A C 1
ATOM 1098 O O . ARG A 1 137 ? 12.079 -2.774 -7.745 1.00 98.00 137 ARG A O 1
ATOM 1105 N N . MET A 1 138 ? 11.898 -3.641 -9.786 1.00 98.00 138 MET A N 1
ATOM 1106 C CA . MET A 1 138 ? 10.447 -3.817 -9.705 1.00 98.00 138 MET A CA 1
ATOM 1107 C C . MET A 1 138 ? 10.035 -4.724 -8.536 1.00 98.00 138 MET A C 1
ATOM 1109 O O . MET A 1 138 ? 8.998 -4.486 -7.915 1.00 98.00 138 MET A O 1
ATOM 1113 N N . ARG A 1 139 ? 10.814 -5.774 -8.241 1.00 98.19 139 ARG A N 1
ATOM 1114 C CA . ARG A 1 139 ? 10.574 -6.641 -7.079 1.00 98.19 139 ARG A CA 1
ATOM 1115 C C . ARG A 1 139 ? 10.783 -5.874 -5.772 1.00 98.19 139 ARG A C 1
ATOM 1117 O O . ARG A 1 139 ? 9.883 -5.889 -4.940 1.00 98.19 139 ARG A O 1
ATOM 1124 N N . GLU A 1 140 ? 11.895 -5.156 -5.646 1.00 98.19 140 GLU A N 1
ATOM 1125 C CA . GLU A 1 140 ? 12.240 -4.355 -4.458 1.00 98.19 140 GLU A CA 1
ATOM 1126 C C . GLU A 1 140 ? 11.196 -3.264 -4.168 1.00 98.19 140 GLU A C 1
ATOM 1128 O O . GLU A 1 140 ? 10.759 -3.089 -3.028 1.00 98.19 140 GLU A O 1
ATOM 1133 N N . ILE A 1 141 ? 10.721 -2.574 -5.211 1.00 98.25 141 ILE A N 1
ATOM 1134 C CA . ILE A 1 141 ? 9.655 -1.572 -5.094 1.00 98.25 141 ILE A CA 1
ATOM 1135 C C . ILE A 1 141 ? 8.355 -2.211 -4.608 1.00 98.25 141 ILE A C 1
ATOM 1137 O O . ILE A 1 141 ? 7.725 -1.690 -3.691 1.00 98.25 141 ILE A O 1
ATOM 1141 N N . LYS A 1 142 ? 7.955 -3.362 -5.162 1.00 98.19 142 LYS A N 1
ATOM 1142 C CA . LYS A 1 142 ? 6.740 -4.068 -4.718 1.00 98.19 142 LYS A CA 1
ATOM 1143 C C . LYS A 1 142 ? 6.827 -4.545 -3.269 1.00 98.19 142 LYS A C 1
ATOM 1145 O O . LYS A 1 142 ? 5.826 -4.489 -2.555 1.00 98.19 142 LYS A O 1
ATOM 1150 N N . GLU A 1 143 ? 7.993 -5.008 -2.840 1.00 98.38 143 GLU A N 1
ATOM 1151 C CA . GLU A 1 143 ? 8.235 -5.402 -1.451 1.00 98.38 143 GLU A CA 1
ATOM 1152 C C . GLU A 1 143 ? 8.112 -4.193 -0.516 1.00 98.38 143 GLU A C 1
ATOM 1154 O O . GLU A 1 143 ? 7.319 -4.214 0.425 1.00 98.38 143 GLU A O 1
ATOM 1159 N N . SER A 1 144 ? 8.770 -3.086 -0.870 1.00 98.06 144 SER A N 1
ATOM 1160 C CA . SER A 1 144 ? 8.690 -1.816 -0.140 1.00 98.06 144 SER A CA 1
ATOM 1161 C C . SER A 1 144 ? 7.270 -1.242 -0.077 1.00 98.06 144 SER A C 1
ATOM 1163 O O . SER A 1 144 ? 6.902 -0.624 0.924 1.00 98.06 144 SER A O 1
ATOM 1165 N N . MET A 1 145 ? 6.473 -1.408 -1.139 1.00 98.31 145 MET A N 1
ATOM 1166 C CA . MET A 1 145 ? 5.056 -1.036 -1.142 1.00 98.31 145 MET A CA 1
ATOM 1167 C C . MET A 1 145 ? 4.266 -1.908 -0.168 1.00 98.31 145 MET A C 1
ATOM 1169 O O . MET A 1 145 ? 3.522 -1.378 0.647 1.00 98.31 145 MET A O 1
ATOM 1173 N N . THR A 1 146 ? 4.471 -3.225 -0.199 1.00 98.38 146 THR A N 1
ATOM 1174 C CA . THR A 1 146 ? 3.761 -4.170 0.680 1.00 98.38 146 THR A CA 1
ATOM 1175 C C . THR A 1 146 ? 4.021 -3.865 2.157 1.00 98.38 146 THR A C 1
ATOM 1177 O O . THR A 1 146 ? 3.092 -3.835 2.964 1.00 98.38 146 THR A O 1
ATOM 1180 N N . GLU A 1 147 ? 5.274 -3.583 2.514 1.00 97.94 147 GLU A N 1
ATOM 1181 C CA . GLU A 1 147 ? 5.656 -3.185 3.870 1.00 97.94 147 GLU A CA 1
ATOM 1182 C C . GLU A 1 147 ? 4.919 -1.909 4.305 1.00 97.94 147 GLU A C 1
ATOM 1184 O O . GLU A 1 147 ? 4.258 -1.881 5.342 1.00 97.94 147 GLU A O 1
ATOM 1189 N N . LYS A 1 148 ? 4.953 -0.853 3.489 1.00 97.69 148 LYS A N 1
ATOM 1190 C CA . LYS A 1 148 ? 4.325 0.433 3.834 1.00 97.69 148 LYS A CA 1
ATOM 1191 C C . LYS A 1 148 ? 2.800 0.365 3.839 1.00 97.69 148 LYS A C 1
ATOM 1193 O O . LYS A 1 148 ? 2.173 1.020 4.668 1.00 97.69 148 LYS A O 1
ATOM 1198 N N . GLU A 1 149 ? 2.204 -0.436 2.959 1.00 97.69 149 GLU A N 1
ATOM 1199 C CA . GLU A 1 149 ? 0.773 -0.756 2.989 1.00 97.69 149 GLU A CA 1
ATOM 1200 C C . GLU A 1 149 ? 0.396 -1.418 4.314 1.00 97.69 149 GLU A C 1
ATOM 1202 O O . GLU A 1 149 ? -0.616 -1.046 4.905 1.00 97.69 149 GLU A O 1
ATOM 1207 N N . SER A 1 150 ? 1.226 -2.336 4.822 1.00 97.44 150 SER A N 1
ATOM 1208 C CA . SER A 1 150 ? 0.979 -2.983 6.113 1.00 97.44 150 SER A CA 1
ATOM 1209 C C . SER A 1 150 ? 1.023 -1.998 7.288 1.00 97.44 150 SER A C 1
ATOM 1211 O O . SER A 1 150 ? 0.166 -2.075 8.164 1.00 97.44 150 SER A O 1
ATOM 1213 N N . VAL A 1 151 ? 1.940 -1.020 7.269 1.00 97.25 151 VAL A N 1
ATOM 1214 C CA . VAL A 1 151 ? 2.028 0.033 8.299 1.00 97.25 151 VAL A CA 1
ATOM 1215 C C . VAL A 1 151 ? 0.772 0.905 8.302 1.00 97.25 151 VAL A C 1
ATOM 1217 O O . VAL A 1 151 ? 0.199 1.171 9.357 1.00 97.25 151 VAL A O 1
ATOM 1220 N N . VAL A 1 152 ? 0.313 1.328 7.120 1.00 97.62 152 VAL A N 1
ATOM 1221 C CA . VAL A 1 152 ? -0.915 2.126 6.989 1.00 97.62 152 VAL A CA 1
ATOM 1222 C C . VAL A 1 152 ? -2.134 1.325 7.443 1.00 97.62 152 VAL A C 1
ATOM 1224 O O . VAL A 1 152 ? -2.932 1.828 8.230 1.00 97.62 152 VAL A O 1
ATOM 1227 N N . ALA A 1 153 ? -2.256 0.075 6.990 1.00 96.44 153 ALA A N 1
ATOM 1228 C CA . ALA A 1 153 ? -3.363 -0.797 7.361 1.00 96.44 153 ALA A CA 1
ATOM 1229 C C . ALA A 1 153 ? -3.398 -1.059 8.871 1.00 96.44 153 ALA A C 1
ATOM 1231 O O . ALA A 1 153 ? -4.467 -1.013 9.471 1.00 96.44 153 ALA A O 1
ATOM 1232 N N . LEU A 1 154 ? -2.240 -1.290 9.498 1.00 95.69 154 LEU A N 1
ATOM 1233 C CA . LEU A 1 154 ? -2.150 -1.496 10.940 1.00 95.69 154 LEU A CA 1
ATOM 1234 C C . LEU A 1 154 ? -2.641 -0.265 11.708 1.00 95.69 154 LEU A C 1
ATOM 1236 O O . LEU A 1 154 ? -3.502 -0.401 12.569 1.00 95.69 154 LEU A O 1
ATOM 1240 N N . HIS A 1 155 ? -2.188 0.935 11.339 1.00 95.62 155 HIS A N 1
ATOM 1241 C CA . HIS A 1 155 ? -2.674 2.170 11.956 1.00 95.62 155 HIS A CA 1
ATOM 1242 C C . HIS A 1 155 ? -4.193 2.358 11.790 1.00 95.62 155 HIS A C 1
ATOM 1244 O O . HIS A 1 155 ? -4.876 2.787 12.718 1.00 95.62 155 HIS A O 1
ATOM 1250 N N . GLU A 1 156 ? -4.750 2.050 10.614 1.00 94.31 156 GLU A N 1
ATOM 1251 C CA . GLU A 1 156 ? -6.200 2.124 10.387 1.00 94.31 156 GLU A CA 1
ATOM 1252 C C . GLU A 1 156 ? -6.970 1.131 11.273 1.00 94.31 156 GLU A C 1
ATOM 1254 O O . GLU A 1 156 ? -8.005 1.487 11.839 1.00 94.31 156 GLU A O 1
ATOM 1259 N N . LEU A 1 157 ? -6.457 -0.093 11.436 1.00 94.75 157 LEU A N 1
ATOM 1260 C CA . LEU A 1 157 ? -7.044 -1.109 12.312 1.00 94.75 157 LEU A CA 1
ATOM 1261 C C . LEU A 1 157 ? -6.981 -0.705 13.790 1.00 94.75 157 LEU A C 1
ATOM 1263 O O . LEU A 1 157 ? -7.991 -0.812 14.483 1.00 94.75 157 LEU A O 1
ATOM 1267 N N . GLU A 1 158 ? -5.835 -0.208 14.256 1.00 91.31 158 GLU A N 1
ATOM 1268 C CA . GLU A 1 158 ? -5.658 0.289 15.628 1.00 91.31 158 GLU A CA 1
ATOM 1269 C C . GLU A 1 158 ? -6.590 1.481 15.906 1.00 91.31 158 GLU A C 1
ATOM 1271 O O . GLU A 1 158 ? -7.262 1.524 16.936 1.00 91.31 158 GLU A O 1
ATOM 1276 N N . SER A 1 159 ? -6.735 2.401 14.945 1.00 92.81 159 SER A N 1
ATOM 1277 C CA . SER A 1 159 ? -7.683 3.518 15.051 1.00 92.81 159 SER A CA 1
ATOM 1278 C C . SER A 1 159 ? -9.132 3.037 15.169 1.00 92.81 159 SER A C 1
ATOM 1280 O O . SER A 1 159 ? -9.870 3.522 16.023 1.00 92.81 159 SER A O 1
ATOM 1282 N N . MET A 1 160 ? -9.551 2.069 14.347 1.00 93.62 160 MET A N 1
ATOM 1283 C CA . MET A 1 160 ? -10.906 1.510 14.434 1.00 93.62 160 MET A CA 1
ATOM 1284 C C . MET A 1 160 ? -11.136 0.765 15.753 1.00 93.62 160 MET A C 1
ATOM 1286 O O . MET A 1 160 ? -12.229 0.832 16.315 1.00 93.62 160 MET A O 1
ATOM 1290 N N . GLN A 1 161 ? -10.121 0.061 16.261 1.00 91.19 161 GLN A N 1
ATOM 1291 C CA . GLN A 1 161 ? -10.190 -0.605 17.559 1.00 91.19 161 GLN A CA 1
ATOM 1292 C C . GLN A 1 161 ? -10.446 0.407 18.683 1.00 91.19 161 GLN A C 1
ATOM 1294 O O . GLN A 1 161 ? -11.322 0.181 19.518 1.00 91.19 161 GLN A O 1
ATOM 1299 N N . GLU A 1 162 ? -9.727 1.530 18.695 1.00 91.25 162 GLU A N 1
ATOM 1300 C CA . GLU A 1 162 ? -9.930 2.600 19.676 1.00 91.25 162 GLU A CA 1
ATOM 1301 C C . GLU A 1 162 ? -11.326 3.216 19.607 1.00 91.25 162 GLU A C 1
ATOM 1303 O O . GLU A 1 162 ? -11.967 3.402 20.645 1.00 91.25 162 GLU A O 1
ATOM 1308 N N . ASP A 1 163 ? -11.818 3.489 18.398 1.00 92.62 163 ASP A N 1
ATOM 1309 C CA . ASP A 1 163 ? -13.160 4.036 18.195 1.00 92.62 163 ASP A CA 1
ATOM 1310 C C . ASP A 1 163 ? -14.239 3.087 18.743 1.00 92.62 163 ASP A C 1
ATOM 1312 O O . ASP A 1 163 ? -15.193 3.524 19.394 1.00 92.62 163 ASP A O 1
ATOM 1316 N N . LEU A 1 164 ? -14.066 1.775 18.547 1.00 93.06 164 LEU A N 1
ATOM 1317 C CA . LEU A 1 164 ? -14.961 0.761 19.105 1.00 93.06 164 LEU A CA 1
ATOM 1318 C C . LEU A 1 164 ? -14.890 0.708 20.632 1.00 93.06 164 LEU A C 1
ATOM 1320 O O . LEU A 1 164 ? -15.934 0.689 21.283 1.00 93.06 164 LEU A O 1
ATOM 1324 N N . ILE A 1 165 ? -13.688 0.708 21.213 1.00 90.50 165 ILE A N 1
ATOM 1325 C CA . ILE A 1 165 ? -13.500 0.712 22.673 1.00 90.50 165 ILE A CA 1
ATOM 1326 C C . ILE A 1 165 ? -14.203 1.918 23.293 1.00 90.50 165 ILE A C 1
ATOM 1328 O O . ILE A 1 165 ? -14.922 1.783 24.284 1.00 90.50 165 ILE A O 1
ATOM 1332 N N . ARG A 1 166 ? -14.038 3.093 22.683 1.00 93.06 166 ARG A N 1
ATOM 1333 C CA . ARG A 1 166 ? -14.699 4.320 23.117 1.00 93.06 166 ARG A CA 1
ATOM 1334 C C . ARG A 1 166 ? -16.221 4.183 23.080 1.00 93.06 166 ARG A C 1
ATOM 1336 O O . ARG A 1 166 ? -16.870 4.464 24.082 1.00 93.06 166 ARG A O 1
ATOM 1343 N N . LEU A 1 167 ? -16.780 3.688 21.974 1.00 93.44 167 LEU A N 1
ATOM 1344 C CA . LEU A 1 167 ? -18.224 3.482 21.839 1.00 93.44 167 LEU A CA 1
ATOM 1345 C C . LEU A 1 167 ? -18.772 2.501 22.885 1.00 93.44 167 LEU A C 1
ATOM 1347 O O . LEU A 1 167 ? -19.849 2.728 23.440 1.00 93.44 167 LEU A O 1
ATOM 1351 N N . PHE A 1 168 ? -18.047 1.414 23.155 1.00 94.31 168 PHE A N 1
ATOM 1352 C CA . PHE A 1 168 ? -18.433 0.450 24.180 1.00 94.31 168 PHE A CA 1
ATOM 1353 C C . PHE A 1 168 ? -18.441 1.078 25.569 1.00 94.31 168 PHE A C 1
ATOM 1355 O O . PHE A 1 168 ? -19.429 0.912 26.280 1.00 94.31 168 PHE A O 1
ATOM 1362 N N . ASN A 1 169 ? -17.397 1.824 25.934 1.00 92.75 169 ASN A N 1
ATOM 1363 C CA . ASN A 1 169 ? -17.325 2.500 27.229 1.00 92.75 169 ASN A CA 1
ATOM 1364 C C . ASN A 1 169 ? -18.468 3.510 27.397 1.00 92.75 169 ASN A C 1
ATOM 1366 O O . ASN A 1 169 ? -19.192 3.440 28.387 1.00 92.75 169 ASN A O 1
ATOM 1370 N N . ASP A 1 170 ? -18.721 4.348 26.387 1.00 93.88 170 ASP A N 1
ATOM 1371 C CA . ASP A 1 170 ? -19.815 5.329 26.408 1.00 93.88 170 ASP A CA 1
ATOM 1372 C C . ASP A 1 170 ? -21.186 4.648 26.619 1.00 93.88 170 ASP A C 1
ATOM 1374 O O . ASP A 1 170 ? -22.025 5.109 27.400 1.00 93.88 170 ASP A O 1
ATOM 1378 N N . ARG A 1 171 ? -21.426 3.509 25.950 1.00 93.06 171 ARG A N 1
ATOM 1379 C CA . ARG A 1 171 ? -22.666 2.729 26.114 1.00 93.06 171 ARG A CA 1
ATOM 1380 C C . ARG A 1 171 ? -22.747 2.022 27.457 1.00 93.06 171 ARG A C 1
ATOM 1382 O O . ARG A 1 171 ? -23.833 1.957 28.035 1.00 93.06 171 ARG A O 1
ATOM 1389 N N . PHE A 1 172 ? -21.632 1.499 27.952 1.00 93.88 172 PHE A N 1
ATOM 1390 C CA . PHE A 1 172 ? -21.573 0.849 29.254 1.00 93.88 172 PHE A CA 1
ATOM 1391 C C . PHE A 1 172 ? -21.878 1.854 30.371 1.00 93.88 172 PHE A C 1
ATOM 1393 O O . PHE A 1 172 ? -22.674 1.558 31.262 1.00 93.88 172 PHE A O 1
ATOM 1400 N N . ASP A 1 173 ? -21.355 3.075 30.267 1.00 93.75 173 ASP A N 1
ATOM 1401 C CA . ASP A 1 173 ? -21.640 4.172 31.191 1.00 93.75 173 ASP A CA 1
ATOM 1402 C C . ASP A 1 173 ? -23.113 4.599 31.147 1.00 93.75 173 ASP A C 1
ATOM 1404 O O . ASP A 1 173 ? -23.745 4.779 32.194 1.00 93.75 173 ASP A O 1
ATOM 1408 N N . GLU A 1 174 ? -23.710 4.693 29.954 1.00 94.69 174 GLU A N 1
ATOM 1409 C CA . GLU A 1 174 ? -25.143 4.974 29.801 1.00 94.69 174 GLU A CA 1
ATOM 1410 C C . GLU A 1 174 ? -26.011 3.891 30.468 1.00 94.69 174 GLU A C 1
ATOM 1412 O O . GLU A 1 174 ? -26.964 4.201 31.193 1.00 94.69 174 GLU A O 1
ATOM 1417 N N . ILE A 1 175 ? -25.673 2.616 30.251 1.00 93.50 175 ILE A N 1
ATOM 1418 C CA . ILE A 1 175 ? -26.362 1.470 30.856 1.00 93.50 175 ILE A CA 1
ATOM 1419 C C . ILE A 1 175 ? -26.209 1.502 32.378 1.00 93.50 175 ILE A C 1
ATOM 1421 O O . ILE A 1 175 ? -27.209 1.409 33.092 1.00 93.50 175 ILE A O 1
ATOM 1425 N N . ASN A 1 176 ? -24.996 1.707 32.888 1.00 90.69 176 ASN A N 1
ATOM 1426 C CA . ASN A 1 176 ? -24.731 1.795 34.322 1.00 90.69 176 ASN A CA 1
ATOM 1427 C C . ASN A 1 176 ? -25.500 2.947 34.975 1.00 90.69 176 ASN A C 1
ATOM 1429 O O . ASN A 1 176 ? -26.062 2.771 36.057 1.00 90.69 176 ASN A O 1
ATOM 1433 N N . LYS A 1 177 ? -25.611 4.096 34.299 1.00 93.38 177 LYS A N 1
ATOM 1434 C CA . LYS A 1 177 ? -26.422 5.229 34.762 1.00 93.38 177 LYS A CA 1
ATOM 1435 C C . LYS A 1 177 ? -27.906 4.866 34.853 1.00 93.38 177 LYS A C 1
ATOM 1437 O O . LYS A 1 177 ? -28.546 5.174 35.861 1.00 93.38 177 LYS A O 1
ATOM 1442 N N . LYS A 1 178 ? -28.458 4.179 33.845 1.00 93.44 178 LYS A N 1
ATOM 1443 C CA . LYS A 1 178 ? -29.855 3.704 33.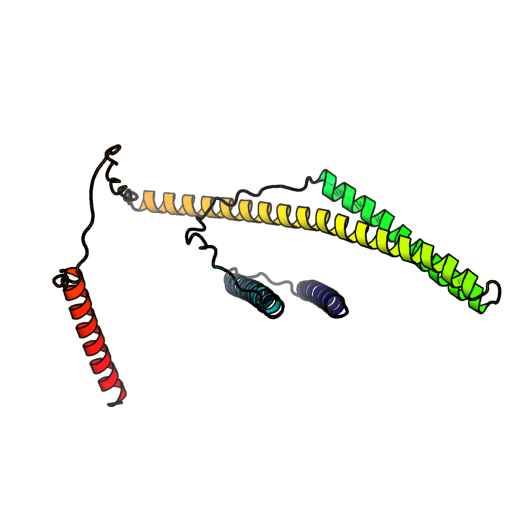859 1.00 93.44 178 LYS A CA 1
ATOM 1444 C C . LYS A 1 178 ? -30.092 2.670 34.963 1.00 93.44 178 LYS A C 1
ATOM 1446 O O . LYS A 1 178 ? -31.061 2.798 35.707 1.00 93.44 178 LYS A O 1
ATOM 1451 N N . ILE A 1 179 ? -29.191 1.697 35.124 1.00 90.06 179 ILE A N 1
ATOM 1452 C CA . ILE A 1 179 ? -29.253 0.695 36.201 1.00 90.06 179 ILE A CA 1
ATOM 1453 C C . ILE A 1 179 ? -29.188 1.376 37.573 1.00 90.06 179 ILE A C 1
ATOM 1455 O O . ILE A 1 179 ? -29.986 1.055 38.450 1.00 90.06 179 ILE A O 1
ATOM 1459 N N . GLY A 1 180 ? -28.273 2.329 37.768 1.00 86.06 180 GLY A N 1
ATOM 1460 C CA . GLY A 1 180 ? -28.151 3.099 39.008 1.00 86.06 180 GLY A CA 1
ATOM 1461 C C . GLY A 1 180 ? -29.417 3.895 39.338 1.00 86.06 180 GLY A C 1
ATOM 1462 O O . GLY A 1 180 ? -29.871 3.882 40.485 1.00 86.06 180 GLY A O 1
ATOM 1463 N N . GLY A 1 181 ? -30.039 4.507 38.326 1.00 88.19 181 GLY A N 1
ATOM 1464 C CA . GLY A 1 181 ? -31.339 5.168 38.459 1.00 88.19 181 GLY A CA 1
ATOM 1465 C C . GLY A 1 181 ? -32.445 4.198 38.881 1.00 88.19 181 GLY A C 1
ATOM 1466 O O . GLY A 1 181 ? -33.140 4.446 39.863 1.00 88.19 181 GLY A O 1
ATOM 1467 N N . LEU A 1 182 ? -32.564 3.051 38.202 1.00 88.31 182 LEU A N 1
ATOM 1468 C CA . LEU A 1 182 ? -33.558 2.023 38.534 1.00 88.31 182 LEU A CA 1
ATOM 1469 C C . LEU A 1 182 ? -33.343 1.424 39.931 1.00 88.31 182 LEU A C 1
ATOM 1471 O O . LEU A 1 182 ? -34.309 1.247 40.666 1.00 88.31 182 LEU A O 1
ATOM 1475 N N . ARG A 1 183 ? -32.096 1.158 40.339 1.00 85.56 183 ARG A N 1
ATOM 1476 C CA . ARG A 1 183 ? -31.772 0.663 41.690 1.00 85.56 183 ARG A CA 1
ATOM 1477 C C . ARG A 1 183 ? -32.156 1.663 42.773 1.00 85.56 183 ARG A C 1
ATOM 1479 O O . ARG A 1 183 ? -32.714 1.257 43.787 1.00 85.56 183 ARG A O 1
ATOM 1486 N N . THR A 1 184 ? -31.887 2.949 42.545 1.00 82.88 184 TH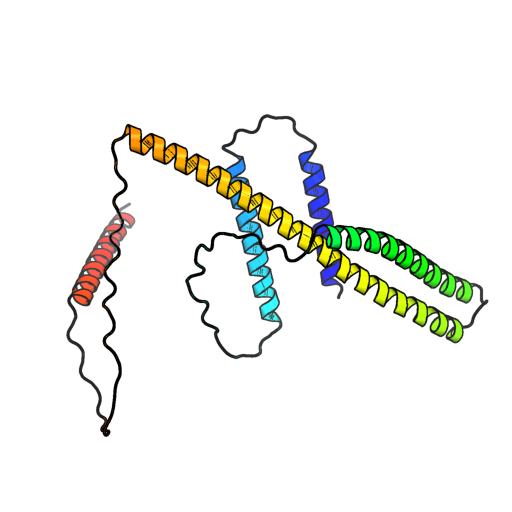R A N 1
ATOM 1487 C CA . THR A 1 184 ? -32.292 4.028 43.460 1.00 82.88 184 THR A CA 1
ATOM 1488 C C . THR A 1 184 ? -33.813 4.099 43.575 1.00 82.88 184 THR A C 1
ATOM 1490 O O . THR A 1 184 ? -34.334 4.136 44.684 1.00 82.88 184 THR A O 1
ATOM 1493 N N . ASN A 1 185 ? -34.525 4.026 42.445 1.00 80.56 185 ASN A N 1
ATOM 1494 C CA . ASN A 1 185 ? -35.989 4.050 42.417 1.00 80.56 185 ASN A CA 1
ATOM 1495 C C . ASN A 1 185 ? -36.627 2.821 43.087 1.00 80.56 185 ASN A C 1
ATOM 1497 O O . ASN A 1 185 ? -37.681 2.941 43.701 1.00 80.56 185 ASN A O 1
ATOM 1501 N N . LEU A 1 186 ? -36.003 1.644 42.980 1.00 79.38 186 LEU A N 1
ATOM 1502 C CA . LEU A 1 186 ? -36.519 0.388 43.537 1.00 79.38 186 LEU A CA 1
ATOM 1503 C C . LEU A 1 186 ? -36.011 0.093 44.962 1.00 79.38 186 LEU A C 1
ATOM 1505 O O . LEU A 1 186 ? -36.430 -0.894 45.560 1.00 79.38 186 LEU A O 1
ATOM 1509 N N . GLY A 1 187 ? -35.082 0.889 45.506 1.00 68.50 187 GLY A N 1
ATOM 1510 C CA . GLY A 1 187 ? -34.461 0.638 46.815 1.00 68.50 187 GLY A CA 1
ATOM 1511 C C . GLY A 1 187 ? -33.634 -0.658 46.894 1.00 68.50 187 GLY A C 1
ATOM 1512 O O . GLY A 1 187 ? -33.286 -1.107 47.987 1.00 68.50 187 GLY A O 1
ATOM 1513 N N . ILE A 1 188 ? -33.307 -1.276 45.753 1.00 67.56 188 ILE A N 1
ATOM 1514 C CA . ILE A 1 188 ? -32.598 -2.560 45.683 1.00 67.56 188 ILE A CA 1
ATOM 1515 C C . ILE A 1 188 ? -31.096 -2.290 45.771 1.00 67.56 188 ILE A C 1
ATOM 1517 O O . ILE A 1 188 ? -30.464 -1.851 44.805 1.00 67.56 188 ILE A O 1
ATOM 1521 N N . LYS A 1 189 ? -30.499 -2.572 46.934 1.00 67.25 189 LYS A N 1
ATOM 1522 C CA . LYS A 1 189 ? -29.040 -2.550 47.074 1.00 67.25 189 LYS A CA 1
ATOM 1523 C C . LYS A 1 189 ? -28.420 -3.739 46.328 1.00 67.25 189 LYS A C 1
ATOM 1525 O O . LYS A 1 189 ? -28.913 -4.859 46.471 1.00 67.25 189 LYS A O 1
ATOM 1530 N N . PRO A 1 190 ? -27.338 -3.530 45.555 1.00 62.78 190 PRO A N 1
ATOM 1531 C CA . PRO A 1 190 ? -26.596 -4.633 44.962 1.00 62.78 190 PRO A CA 1
ATOM 1532 C C . PRO A 1 190 ? -26.081 -5.545 46.079 1.00 62.78 190 PRO A C 1
ATOM 1534 O O . PRO A 1 190 ? -25.441 -5.081 47.024 1.00 62.78 190 PRO A O 1
ATOM 1537 N N . LYS A 1 191 ? -26.409 -6.835 45.988 1.00 55.84 191 LYS A N 1
ATOM 1538 C CA . LYS A 1 191 ? -25.918 -7.857 46.910 1.00 55.84 191 LYS A CA 1
ATOM 1539 C C . LYS A 1 191 ? -24.407 -7.992 46.680 1.00 55.84 191 LYS A C 1
ATOM 1541 O O . LYS A 1 191 ? -24.027 -8.292 45.550 1.00 55.84 191 LYS A O 1
ATOM 1546 N N . PRO A 1 192 ? -23.546 -7.732 47.678 1.00 55.81 192 PRO A N 1
ATOM 1547 C CA . PRO A 1 192 ? -22.120 -7.969 47.522 1.00 55.81 192 PRO A CA 1
ATOM 1548 C C . PRO A 1 192 ? -21.901 -9.470 47.314 1.00 55.81 192 PRO A C 1
ATOM 1550 O O . PRO A 1 192 ? -22.340 -10.285 48.129 1.00 55.81 192 PRO A O 1
ATOM 1553 N N . GLU A 1 193 ? -21.257 -9.832 46.207 1.00 52.12 193 GLU A N 1
ATOM 1554 C CA . GLU A 1 193 ? -20.667 -11.156 46.055 1.00 52.12 193 GLU A CA 1
ATOM 1555 C C . GLU A 1 193 ? -19.609 -11.297 47.146 1.00 52.12 193 GLU A C 1
ATOM 1557 O O . GLU A 1 193 ? -18.627 -10.558 47.197 1.00 52.12 193 GLU A O 1
ATOM 1562 N N . VAL A 1 194 ? -19.887 -12.191 48.089 1.00 45.91 194 VAL A N 1
ATOM 1563 C CA . VAL A 1 194 ? -18.975 -12.542 49.169 1.00 45.91 194 VAL A CA 1
ATOM 1564 C C . VAL A 1 194 ? -17.758 -13.192 48.510 1.00 45.91 194 VAL A C 1
ATOM 1566 O O . VAL A 1 194 ? -17.928 -14.240 47.886 1.00 45.91 194 VAL A O 1
ATOM 1569 N N . PRO A 1 195 ? -16.544 -12.622 48.614 1.00 44.78 195 PRO A N 1
ATOM 1570 C CA . PRO A 1 195 ? -15.353 -13.348 48.223 1.00 44.78 195 PRO A CA 1
ATOM 1571 C C . PRO A 1 195 ? -15.255 -14.568 49.135 1.00 44.78 195 PRO A C 1
ATOM 1573 O O . PRO A 1 195 ? -15.086 -14.447 50.350 1.00 44.78 195 PRO A O 1
ATOM 1576 N N . THR A 1 196 ? -15.415 -15.748 48.547 1.00 37.75 196 THR A N 1
ATOM 1577 C CA . THR A 1 196 ? -15.117 -17.023 49.187 1.00 37.75 196 THR A CA 1
ATOM 1578 C C . THR A 1 196 ? -13.704 -16.916 49.770 1.00 37.75 196 THR A C 1
ATOM 1580 O O . THR A 1 196 ? -12.772 -16.627 49.014 1.00 37.75 196 THR A O 1
ATOM 1583 N N . PRO A 1 197 ? -13.508 -17.066 51.092 1.00 42.78 197 PRO A N 1
ATOM 1584 C CA . PRO A 1 197 ? -12.187 -16.937 51.683 1.00 42.78 197 PRO A CA 1
ATOM 1585 C C . PRO A 1 197 ? -11.286 -18.034 51.118 1.00 42.78 197 PRO A C 1
ATOM 1587 O O . PRO A 1 197 ? -11.495 -19.220 51.361 1.00 42.78 197 PRO A O 1
ATOM 1590 N N . SER A 1 198 ? -10.295 -17.609 50.335 1.00 40.88 198 SER A N 1
ATOM 1591 C CA . SER A 1 198 ? -9.163 -18.424 49.911 1.00 40.88 198 SER A CA 1
ATOM 1592 C C . SER A 1 198 ? -8.482 -19.005 51.157 1.00 40.88 198 SER A C 1
ATOM 1594 O O . SER A 1 198 ? -8.047 -18.226 52.014 1.00 40.88 198 SER A O 1
ATOM 1596 N N . PRO A 1 199 ? -8.402 -20.339 51.323 1.00 43.91 199 PRO A N 1
ATOM 1597 C CA . PRO A 1 199 ? -7.654 -20.926 52.421 1.00 43.91 199 PRO A CA 1
ATOM 1598 C C . PRO A 1 199 ? -6.169 -20.601 52.259 1.00 43.91 199 PRO A C 1
ATOM 1600 O O . PRO A 1 199 ? -5.513 -21.019 51.306 1.00 43.91 199 PRO A O 1
ATOM 1603 N N . ALA A 1 200 ? -5.662 -19.824 53.211 1.00 37.84 200 ALA A N 1
ATOM 1604 C CA . ALA A 1 200 ? -4.263 -19.474 53.347 1.00 37.84 200 ALA A CA 1
ATOM 1605 C C . ALA A 1 200 ? -3.358 -20.718 53.294 1.00 37.84 200 ALA A C 1
ATOM 1607 O O . ALA A 1 200 ? -3.598 -21.727 53.960 1.00 37.84 200 ALA A O 1
ATOM 1608 N N . ALA A 1 201 ? -2.288 -20.607 52.512 1.00 38.47 201 ALA A N 1
ATOM 1609 C CA . ALA A 1 201 ? -1.189 -21.557 52.476 1.00 38.47 201 ALA A CA 1
ATOM 1610 C C . ALA A 1 201 ? -0.481 -21.658 53.844 1.00 38.47 201 ALA A C 1
ATOM 1612 O O . ALA A 1 201 ? -0.197 -20.625 54.453 1.00 38.47 201 ALA A O 1
ATOM 1613 N N . PRO A 1 202 ? -0.087 -22.864 54.288 1.00 42.22 202 PRO A N 1
ATOM 1614 C CA . PRO A 1 202 ? 0.995 -23.037 55.250 1.00 42.22 202 PRO A CA 1
ATOM 1615 C C . PRO A 1 202 ? 2.344 -23.347 54.555 1.00 42.22 202 PRO A C 1
ATOM 1617 O O . PRO A 1 202 ? 2.372 -24.027 53.524 1.00 42.22 202 PRO A O 1
ATOM 1620 N N . PRO A 1 203 ? 3.476 -22.863 55.103 1.00 40.94 203 PRO A N 1
ATOM 1621 C CA . PRO A 1 203 ? 4.782 -22.862 54.443 1.00 40.94 203 PRO A CA 1
ATOM 1622 C C . PRO A 1 203 ? 5.584 -24.177 54.571 1.00 40.94 203 PRO A C 1
ATOM 1624 O O . PRO A 1 203 ? 5.485 -24.911 55.548 1.00 40.94 203 PRO A O 1
ATOM 1627 N N . SER A 1 204 ? 6.412 -24.411 53.544 1.00 33.88 204 SER A N 1
ATOM 1628 C CA . SER A 1 204 ? 7.733 -25.081 53.485 1.00 33.88 204 SER A CA 1
ATOM 1629 C C . SER A 1 204 ? 8.084 -26.312 54.368 1.00 33.88 204 SER A C 1
ATOM 1631 O O . SER A 1 204 ? 8.361 -26.203 55.557 1.00 33.88 204 SER A O 1
ATOM 1633 N N . ARG A 1 205 ? 8.236 -27.449 53.659 1.00 37.81 205 ARG A N 1
ATOM 1634 C CA . ARG A 1 205 ? 9.099 -28.677 53.774 1.00 37.81 205 ARG A CA 1
ATOM 1635 C C . ARG A 1 205 ? 10.441 -28.505 54.573 1.00 37.81 205 ARG A C 1
ATOM 1637 O O . ARG A 1 205 ? 10.898 -27.366 54.579 1.00 37.81 205 ARG A O 1
ATOM 1644 N N . PRO A 1 206 ? 11.194 -29.557 55.062 1.00 39.97 206 PRO A N 1
ATOM 1645 C CA . PRO A 1 206 ? 11.422 -30.822 54.324 1.00 39.97 206 PRO A CA 1
ATOM 1646 C C . PRO A 1 206 ? 11.902 -32.175 54.958 1.00 39.97 206 PRO A C 1
ATOM 1648 O O . PRO A 1 206 ? 12.456 -32.228 56.044 1.00 39.97 206 PRO A O 1
ATOM 1651 N N . GLN A 1 207 ? 11.826 -33.229 54.099 1.00 30.33 207 GLN A N 1
ATOM 1652 C CA . GLN A 1 207 ? 12.561 -34.537 54.046 1.00 30.33 207 GLN A CA 1
ATOM 1653 C C . GLN A 1 207 ? 12.227 -35.607 55.122 1.00 30.33 207 GLN A C 1
ATOM 1655 O O . GLN A 1 207 ? 11.943 -35.253 56.247 1.00 30.33 207 GLN A O 1
ATOM 1660 N N . LYS A 1 208 ? 12.234 -36.947 54.931 1.00 29.05 208 LYS A N 1
ATOM 1661 C CA . LYS A 1 208 ? 12.729 -37.956 53.946 1.00 29.05 208 LYS A CA 1
ATOM 1662 C C . LYS A 1 208 ? 12.094 -39.322 54.395 1.00 29.05 208 LYS A C 1
ATOM 1664 O O . LYS A 1 208 ? 12.052 -39.554 55.593 1.00 29.05 208 LYS A O 1
ATOM 1669 N N . THR A 1 209 ? 11.535 -40.241 53.585 1.00 29.41 209 THR A N 1
ATOM 1670 C CA . THR A 1 209 ? 12.197 -41.465 53.044 1.00 29.41 209 THR A CA 1
ATOM 1671 C C . THR A 1 209 ? 11.173 -42.528 52.527 1.00 29.41 209 THR A C 1
ATOM 1673 O O . THR A 1 209 ? 10.126 -42.743 53.121 1.00 29.41 209 THR A O 1
ATOM 1676 N N . THR A 1 210 ? 11.541 -43.195 51.415 1.00 30.94 210 THR A N 1
ATOM 1677 C CA . THR A 1 210 ? 11.355 -44.623 51.000 1.00 30.94 210 THR A CA 1
ATOM 1678 C C . THR A 1 210 ? 9.992 -45.322 50.721 1.00 30.94 210 THR A C 1
ATOM 1680 O O . THR A 1 210 ? 9.296 -45.784 51.613 1.00 30.94 210 THR A O 1
ATOM 1683 N N . LYS A 1 211 ? 9.761 -45.561 49.409 1.00 34.41 211 LYS A N 1
ATOM 1684 C CA . LYS A 1 211 ? 9.217 -46.734 48.651 1.00 34.41 211 LYS A CA 1
ATOM 1685 C C . LYS A 1 211 ? 8.495 -47.909 49.372 1.00 34.41 211 LYS A C 1
ATOM 1687 O O . LYS A 1 211 ? 9.165 -48.709 50.014 1.00 34.41 211 LYS A O 1
ATOM 1692 N N . LYS A 1 212 ? 7.251 -48.229 48.945 1.00 31.48 212 LYS A N 1
ATOM 1693 C CA . LYS A 1 212 ? 6.851 -49.530 48.318 1.00 31.48 212 LYS A CA 1
ATOM 1694 C C . LYS A 1 212 ? 5.425 -49.492 47.717 1.00 31.48 212 LYS A C 1
ATOM 1696 O O . LYS A 1 212 ? 4.579 -48.713 48.121 1.00 31.48 212 LYS A O 1
ATOM 1701 N N . ARG A 1 213 ? 5.205 -50.339 46.707 1.00 38.84 213 ARG A N 1
ATOM 1702 C CA . ARG A 1 213 ? 4.114 -50.388 45.709 1.00 38.84 213 ARG A CA 1
ATOM 1703 C C . ARG A 1 213 ? 2.999 -51.370 46.129 1.00 38.84 213 ARG A C 1
ATOM 1705 O O . ARG A 1 213 ? 3.357 -52.481 46.508 1.00 38.84 213 ARG A O 1
ATOM 1712 N N . ARG A 1 214 ? 1.702 -51.024 45.974 1.00 32.22 214 ARG A N 1
ATOM 1713 C CA . ARG A 1 214 ? 0.548 -51.944 45.728 1.00 32.22 214 ARG A CA 1
ATOM 1714 C C . ARG A 1 214 ? -0.772 -51.166 45.463 1.00 32.22 214 ARG A C 1
ATOM 1716 O O . ARG A 1 214 ? -1.096 -50.251 46.204 1.00 32.22 214 ARG A O 1
ATOM 1723 N N . LYS A 1 215 ? -1.496 -51.521 44.387 1.00 32.84 215 LYS A N 1
ATOM 1724 C CA . LYS A 1 215 ? -2.883 -51.108 44.016 1.00 32.84 215 LYS A CA 1
ATOM 1725 C C . LYS A 1 215 ? -3.917 -52.030 44.718 1.00 32.84 215 LYS A C 1
ATOM 1727 O O . LYS A 1 215 ? -3.483 -53.090 45.170 1.00 32.84 215 LYS A O 1
ATOM 1732 N N . PRO A 1 216 ? -5.252 -51.836 44.598 1.00 41.59 216 PRO A N 1
ATOM 1733 C CA . PRO A 1 216 ? -6.081 -50.616 44.563 1.00 41.59 216 PRO A CA 1
ATOM 1734 C C . PRO A 1 216 ? -7.239 -50.686 45.603 1.00 41.59 216 PRO A C 1
ATOM 1736 O O . PRO A 1 216 ? -7.854 -51.739 45.757 1.00 41.59 216 PRO A O 1
ATOM 1739 N N . SER A 1 217 ? -7.617 -49.592 46.275 1.00 35.62 217 SER A N 1
ATOM 1740 C CA . SER A 1 217 ? -8.882 -49.548 47.036 1.00 35.62 217 SER A CA 1
ATOM 1741 C C . SER A 1 217 ? -9.919 -48.714 46.290 1.00 35.62 217 SER A C 1
ATOM 1743 O O . SER A 1 217 ? -9.674 -47.572 45.909 1.00 35.62 217 SER A O 1
ATOM 1745 N N . LYS A 1 218 ? -11.083 -49.321 46.048 1.00 50.12 218 LYS A N 1
ATOM 1746 C CA . LYS A 1 218 ? -12.279 -48.648 45.535 1.00 50.12 218 LYS A CA 1
ATOM 1747 C C . LYS A 1 218 ? -12.652 -47.518 46.511 1.00 50.12 218 LYS A C 1
ATOM 1749 O O . LYS A 1 218 ? -12.803 -47.819 47.699 1.00 50.12 218 LYS A O 1
ATOM 1754 N N . PRO A 1 219 ? -12.790 -46.255 46.078 1.00 48.06 219 PRO A N 1
ATOM 1755 C CA . PRO A 1 219 ? -13.345 -45.229 46.943 1.00 48.06 219 PRO A CA 1
ATOM 1756 C C . PRO A 1 219 ? -14.857 -45.450 47.065 1.00 48.06 219 PRO A C 1
ATOM 1758 O O . PRO A 1 219 ? -15.540 -45.794 46.103 1.00 48.06 219 PRO A O 1
ATOM 1761 N N . LYS A 1 220 ? -15.345 -45.345 48.300 1.00 58.53 220 LYS A N 1
ATOM 1762 C CA . LYS A 1 220 ? -16.759 -45.420 48.672 1.00 58.53 220 LYS A CA 1
ATOM 1763 C C . LYS A 1 220 ? -17.525 -44.335 47.909 1.00 58.53 220 LYS A C 1
ATOM 1765 O O . LYS A 1 220 ? -16.999 -43.230 47.806 1.00 58.53 220 LYS A O 1
ATOM 1770 N N . LYS A 1 221 ? -18.730 -44.657 47.418 1.00 48.75 221 LYS A N 1
ATOM 1771 C CA . LYS A 1 221 ? -19.634 -43.690 46.779 1.00 48.75 221 LYS A CA 1
ATOM 1772 C C . LYS A 1 221 ? -19.693 -42.425 47.637 1.00 48.75 221 LYS A C 1
ATOM 1774 O O . LYS A 1 221 ? -19.989 -42.501 48.830 1.00 48.75 221 LYS A O 1
ATOM 1779 N N . THR A 1 222 ? -19.328 -41.296 47.047 1.00 66.31 222 THR A N 1
ATOM 1780 C CA . THR A 1 222 ? -19.383 -39.992 47.722 1.00 66.31 222 THR A CA 1
ATOM 1781 C C . THR A 1 222 ? -20.823 -39.479 47.628 1.00 66.31 222 THR A C 1
ATOM 1783 O O . THR A 1 222 ? -21.497 -39.783 46.650 1.00 66.31 222 THR A O 1
ATOM 1786 N N . GLU A 1 223 ? -21.306 -38.676 48.580 1.00 66.88 223 GLU A N 1
ATOM 1787 C CA . GLU A 1 223 ? -22.671 -38.095 48.557 1.00 66.88 223 GLU A CA 1
ATOM 1788 C C . GLU A 1 223 ? -23.005 -37.402 47.214 1.00 66.88 223 GLU A C 1
ATOM 1790 O O . GLU A 1 223 ? -24.146 -37.382 46.761 1.00 66.88 223 GLU A O 1
ATOM 1795 N N . ALA A 1 224 ? -21.985 -36.887 46.523 1.00 61.25 224 ALA A N 1
ATOM 1796 C CA . ALA A 1 224 ? -22.106 -36.329 45.181 1.00 61.25 224 ALA A CA 1
ATOM 1797 C C . ALA A 1 224 ? -22.463 -37.367 44.096 1.00 61.25 224 ALA A C 1
ATOM 1799 O O . ALA A 1 224 ? -23.223 -37.048 43.188 1.00 61.25 224 ALA A O 1
ATOM 1800 N N . GLU A 1 225 ? -21.956 -38.601 44.171 1.00 63.88 225 GLU A N 1
ATOM 1801 C CA . GLU A 1 225 ? -22.262 -39.657 43.193 1.00 63.88 225 GLU A CA 1
ATOM 1802 C C . GLU A 1 225 ? -23.691 -40.182 43.344 1.00 63.88 225 GLU A C 1
ATOM 1804 O O . GLU A 1 225 ? -24.339 -40.447 42.336 1.00 63.88 225 GLU A O 1
ATOM 1809 N N . GLU A 1 226 ? -24.216 -40.257 44.570 1.00 73.19 226 GLU A N 1
ATOM 1810 C CA . GLU A 1 226 ? -25.613 -40.637 44.825 1.00 73.19 226 GLU A CA 1
ATOM 1811 C C . GLU A 1 226 ? -26.589 -39.584 44.279 1.00 73.19 226 GLU A C 1
ATOM 1813 O O . GLU A 1 226 ? -27.568 -39.925 43.617 1.00 73.19 226 GLU A O 1
ATOM 1818 N N . ARG A 1 227 ? -26.261 -38.292 44.432 1.00 77.19 227 ARG A N 1
ATOM 1819 C CA . ARG A 1 227 ? -27.026 -37.190 43.820 1.00 77.19 227 ARG A CA 1
ATOM 1820 C C . ARG A 1 227 ? -27.000 -37.249 42.291 1.00 77.19 227 ARG A C 1
ATOM 1822 O O . ARG A 1 227 ? -28.019 -36.999 41.655 1.00 77.19 227 ARG A O 1
ATOM 1829 N N . ILE A 1 228 ? -25.860 -37.594 41.688 1.00 76.25 228 ILE A N 1
ATOM 1830 C CA . ILE A 1 228 ? -25.750 -37.754 40.229 1.00 76.25 228 ILE A CA 1
ATOM 1831 C C . ILE A 1 228 ? -26.591 -38.946 39.746 1.00 76.25 228 ILE A C 1
ATOM 1833 O O . ILE A 1 228 ? -27.230 -38.859 38.699 1.00 76.25 228 ILE A O 1
ATOM 1837 N N . GLU A 1 229 ? -26.609 -40.050 40.493 1.00 76.44 229 GLU A N 1
ATOM 1838 C CA . GLU A 1 229 ? -27.392 -41.251 40.173 1.00 76.44 229 GLU A CA 1
ATOM 1839 C C . GLU A 1 229 ? -28.905 -40.980 40.293 1.00 76.44 229 GLU A C 1
ATOM 1841 O O . GLU A 1 229 ? -29.669 -41.352 39.401 1.00 76.44 229 GLU A O 1
ATOM 1846 N N . GLN A 1 230 ? -29.324 -40.216 41.308 1.00 79.81 230 GLN A N 1
ATOM 1847 C CA . GLN A 1 230 ? -30.708 -39.765 41.464 1.00 79.81 230 GLN A CA 1
ATOM 1848 C C . GLN A 1 230 ? -31.149 -38.859 40.305 1.00 79.81 230 GLN A C 1
ATOM 1850 O O . GLN A 1 230 ? -32.178 -39.129 39.682 1.00 79.81 230 GLN A O 1
ATOM 1855 N N . ILE A 1 231 ? -30.344 -37.848 39.953 1.00 80.31 231 ILE A N 1
ATOM 1856 C CA . ILE A 1 231 ? -30.646 -36.936 38.836 1.00 80.31 231 ILE A CA 1
ATOM 1857 C C . ILE A 1 231 ? -30.754 -37.712 37.517 1.00 80.31 231 ILE A C 1
ATOM 1859 O O . ILE A 1 231 ? -31.660 -37.456 36.727 1.00 80.31 231 ILE A O 1
ATOM 1863 N N . LYS A 1 232 ? -29.879 -38.699 37.281 1.00 81.56 232 LYS A N 1
ATOM 1864 C CA . LYS A 1 232 ? -29.968 -39.563 36.093 1.00 81.56 232 LYS A CA 1
ATOM 1865 C C . LYS A 1 232 ? -31.285 -40.336 36.039 1.00 81.56 232 LYS A C 1
ATOM 1867 O O . LYS A 1 232 ? -31.917 -40.344 34.988 1.00 81.56 232 LYS A O 1
ATOM 1872 N N . SER A 1 233 ? -31.722 -40.918 37.158 1.00 85.12 233 SER A N 1
ATOM 1873 C CA . SER A 1 233 ? -32.992 -41.655 37.208 1.00 85.12 233 SER A CA 1
ATOM 1874 C C . SER A 1 233 ? -34.217 -40.754 36.997 1.00 85.12 233 SER A C 1
ATOM 1876 O O . SER A 1 233 ? -35.193 -41.166 36.373 1.00 85.12 233 SER A O 1
ATOM 1878 N N . GLU A 1 234 ? -34.163 -39.504 37.470 1.00 84.75 234 GLU A N 1
ATOM 1879 C CA . GLU A 1 234 ? -35.237 -38.530 37.264 1.00 84.75 234 GLU A CA 1
ATOM 1880 C C . GLU A 1 234 ? -35.322 -38.095 35.795 1.00 84.75 234 GLU A C 1
ATOM 1882 O O . GLU A 1 234 ? -36.419 -38.030 35.243 1.00 84.75 234 GLU A O 1
ATOM 1887 N N . VAL A 1 235 ? -34.180 -37.877 35.133 1.00 84.88 235 VAL A N 1
ATOM 1888 C CA . VAL A 1 235 ? -34.125 -37.558 33.697 1.00 84.88 235 VAL A CA 1
ATOM 1889 C C . VAL A 1 235 ? -34.631 -38.723 32.849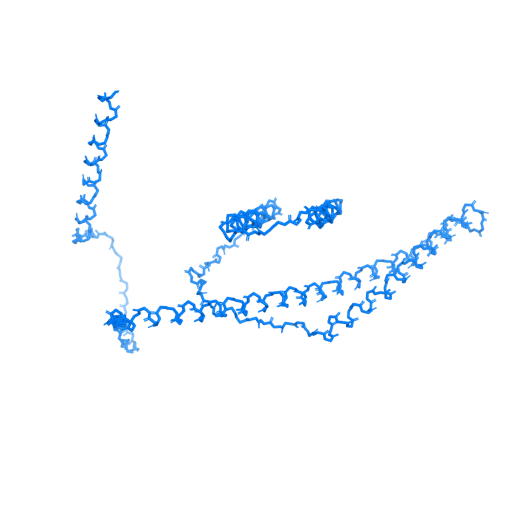 1.00 84.88 235 VAL A C 1
ATOM 1891 O O . VAL A 1 235 ? -35.447 -38.508 31.958 1.00 84.88 235 VAL A O 1
ATOM 1894 N N . GLU A 1 236 ? -34.205 -39.952 33.137 1.00 83.56 236 GLU A N 1
ATOM 1895 C CA . GLU A 1 236 ? -34.640 -41.146 32.400 1.00 83.56 236 GLU A CA 1
ATOM 1896 C C . GLU A 1 236 ? -36.157 -41.362 32.520 1.00 83.56 236 GLU A C 1
ATOM 1898 O O . GLU A 1 236 ? -36.840 -41.586 31.522 1.00 83.56 236 GLU A O 1
ATOM 1903 N N . LYS A 1 237 ? -36.717 -41.142 33.713 1.00 85.44 237 LYS A N 1
ATOM 1904 C CA . LYS A 1 237 ? -38.165 -41.193 33.950 1.00 85.44 237 LYS A CA 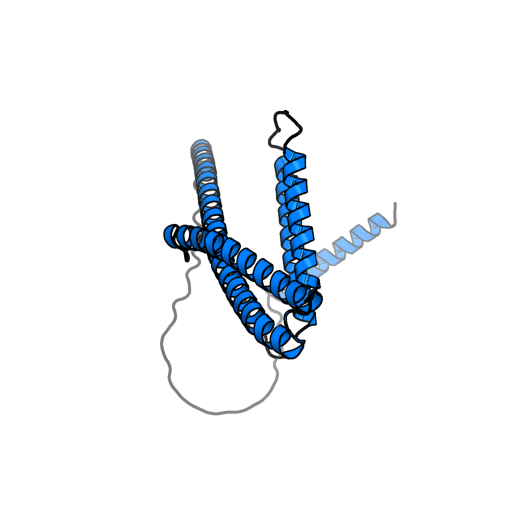1
ATOM 1905 C C . LYS A 1 237 ? -38.943 -40.086 33.227 1.00 85.44 237 LYS A C 1
ATOM 1907 O O . LYS A 1 237 ? -40.083 -40.302 32.814 1.00 85.44 237 LYS A O 1
ATOM 1912 N N . VAL A 1 238 ? -38.369 -38.888 33.092 1.00 83.25 238 VAL A N 1
ATOM 1913 C CA . VAL A 1 238 ? -38.980 -37.789 32.319 1.00 83.25 238 VAL A CA 1
ATOM 1914 C C . VAL A 1 238 ? -38.929 -38.087 30.821 1.00 83.25 238 VAL A C 1
ATOM 1916 O O . VAL A 1 238 ? -39.914 -37.836 30.130 1.00 83.25 238 VAL A O 1
ATOM 1919 N N . LEU A 1 239 ? -37.833 -38.667 30.327 1.00 77.38 239 LEU A N 1
ATOM 1920 C CA . LEU A 1 239 ? -37.709 -39.100 28.934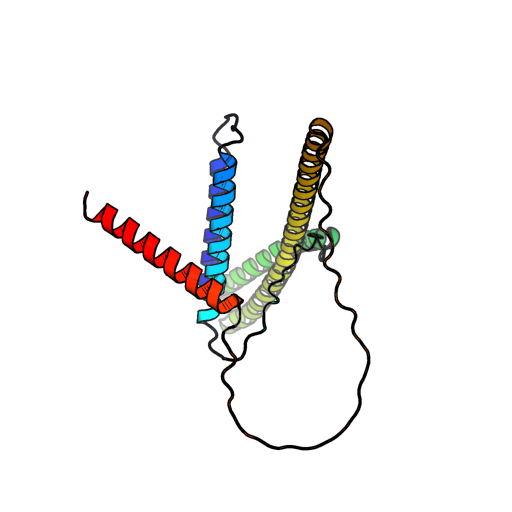 1.00 77.38 239 LEU A CA 1
ATOM 1921 C C . LEU A 1 239 ? -38.711 -40.207 28.591 1.00 77.38 239 LEU A C 1
ATOM 1923 O O . LEU A 1 239 ? -39.348 -40.140 27.545 1.00 77.38 239 LEU A O 1
ATOM 1927 N N . GLU A 1 240 ? -38.916 -41.174 29.485 1.00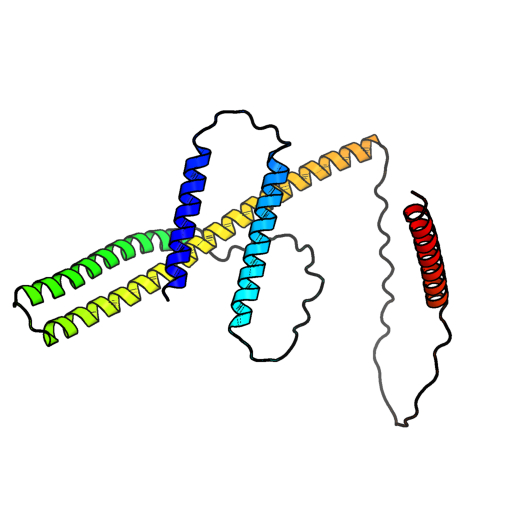 80.00 240 GLU A N 1
ATOM 1928 C CA . GLU A 1 240 ? -39.908 -42.237 29.293 1.00 80.00 240 GLU A CA 1
ATOM 1929 C C . GLU A 1 240 ? -41.345 -41.682 29.264 1.00 80.00 240 GLU A C 1
ATOM 1931 O O . GLU A 1 240 ? -42.146 -42.066 28.412 1.00 80.00 240 GLU A O 1
ATOM 1936 N N . ARG A 1 241 ? -41.660 -40.703 30.128 1.00 77.62 241 ARG A N 1
ATOM 1937 C CA . ARG A 1 241 ? -42.956 -39.999 30.104 1.00 77.62 241 ARG A CA 1
ATOM 1938 C C . ARG A 1 241 ? -43.168 -39.159 28.846 1.00 77.62 241 ARG A C 1
ATOM 1940 O O . ARG A 1 241 ? -44.285 -39.121 28.343 1.00 77.62 241 ARG A O 1
ATOM 1947 N N . LEU A 1 242 ? -42.133 -38.484 28.345 1.00 73.50 242 LEU A N 1
ATOM 1948 C CA . LEU A 1 242 ? -42.212 -37.739 27.083 1.00 73.50 242 LEU A CA 1
ATOM 1949 C C . LEU A 1 242 ? -42.385 -38.688 25.890 1.00 73.50 242 LEU A C 1
ATOM 1951 O O . LEU A 1 242 ? -43.195 -38.405 25.014 1.00 73.50 242 LEU A O 1
ATOM 1955 N N . GLY A 1 243 ? -41.708 -39.840 25.899 1.00 68.19 243 GLY A N 1
ATOM 1956 C CA . GLY A 1 243 ? -41.859 -40.867 24.865 1.00 68.19 243 GLY A CA 1
ATOM 1957 C C . GLY A 1 243 ? -43.272 -41.454 24.797 1.00 68.19 243 GLY A C 1
ATOM 1958 O O . GLY A 1 243 ? -43.788 -41.669 23.707 1.00 68.19 243 GLY A O 1
ATOM 1959 N N . GLN A 1 244 ? -43.938 -41.638 25.942 1.00 64.19 244 GLN A N 1
ATOM 1960 C CA . GLN A 1 244 ? -45.332 -42.106 25.979 1.00 64.19 244 GLN A CA 1
ATOM 1961 C C . GLN A 1 244 ? -46.325 -41.081 25.408 1.00 64.19 244 GLN A C 1
ATOM 1963 O O . GLN A 1 244 ? -47.327 -41.476 24.818 1.00 64.19 244 GLN A O 1
ATOM 1968 N N . MET A 1 245 ? -46.034 -39.779 25.509 1.00 58.78 245 MET A N 1
ATOM 1969 C CA . MET A 1 245 ? -46.870 -38.744 24.886 1.00 58.78 245 MET A CA 1
ATOM 1970 C C . MET A 1 245 ? -46.698 -38.659 23.362 1.00 58.78 245 MET A C 1
ATOM 1972 O O . MET A 1 245 ? -47.613 -38.196 22.690 1.00 58.78 245 MET A O 1
ATOM 1976 N N . GLU A 1 246 ? -45.562 -39.091 22.804 1.00 58.00 246 GLU A N 1
ATOM 1977 C CA . GLU A 1 246 ? -45.349 -39.117 21.346 1.00 58.00 246 GLU A CA 1
ATOM 1978 C C . GLU A 1 246 ? -45.971 -40.350 20.668 1.00 58.00 246 GLU A C 1
ATOM 1980 O O . GLU A 1 246 ? -46.217 -40.319 19.466 1.00 58.00 246 GLU A O 1
ATOM 1985 N N . THR A 1 247 ? -46.257 -41.427 21.410 1.00 54.91 247 THR A N 1
ATOM 1986 C CA . THR A 1 247 ? -46.856 -42.657 20.854 1.00 54.91 247 THR A CA 1
ATOM 1987 C C . THR A 1 247 ? -48.382 -42.741 20.966 1.00 54.91 247 THR A C 1
ATOM 1989 O O . THR A 1 247 ? -48.974 -43.625 20.352 1.00 54.91 247 THR A O 1
ATOM 1992 N N . GLU A 1 248 ? -49.022 -41.854 21.737 1.00 55.34 248 GLU A N 1
ATOM 1993 C CA . GLU A 1 248 ? -50.489 -41.796 21.910 1.00 55.34 248 GLU A CA 1
ATOM 1994 C C . GLU A 1 248 ? -51.157 -40.597 21.193 1.00 55.34 248 GLU A C 1
ATOM 1996 O O . GLU A 1 248 ? -52.329 -40.311 21.446 1.00 55.34 248 GLU A O 1
ATOM 2001 N N . ALA A 1 249 ? -50.445 -39.916 20.282 1.00 47.41 249 ALA A N 1
ATOM 2002 C CA . ALA A 1 249 ? -50.980 -38.856 19.412 1.00 47.41 249 ALA A CA 1
ATOM 2003 C C . ALA A 1 249 ? -51.099 -39.301 17.945 1.00 47.41 249 ALA A C 1
ATOM 2005 O O . ALA A 1 249 ? -50.148 -39.936 17.435 1.00 47.41 249 ALA A O 1
#

pLDDT: mean 73.44, std 22.3, range [29.05, 98.5]

Secondary structure (DSSP, 8-state):
--HHHHHHHHHHHHHHHHHHHTTS------TTTHHHHHHHHHHHHHHHHHHHHHHHHTT-----------S------------S-HHHHHHHHHHHHHHHHHHHHHHHHHHHHHHHHHTTSS-HHHHHHHHHHHHHHHHHHHHHHHHHHHHHHHHHHHHHHHHHHHHHHHHHHHHHHHHHHHHHHHT-PPPP-------PPPP--------------PPP--HHHHHHHHHHHHHHHHHHHHHHHHH--

Sequence (249 aa):
MKMTENFRNSFLKLIYNIKKRNVVGEGTLVISDVLPYAVAVGAVVVALITIYIMRREKQSISTEPLLEIPEAAAILPLKGERTVTPFDAQKSKKELRLLDVEREILSFGIRRIYEAHAEGKIDDKERDRLAENYKQRMREIKESMTEKESVVALHELESMQEDLIRLFNDRFDEINKKIGGLRTNLGIKPKPEVPTPSPAAPPSRPQKTTKKRRKPSKPKKTEAEERIEQIKSEVEKVLERLGQMETEA